Protein AF-A0A7S4DH33-F1 (afdb_monomer_lite)

Structure (mmCIF, N/CA/C/O backbone):
data_AF-A0A7S4DH33-F1
#
_entry.id   AF-A0A7S4DH33-F1
#
loop_
_atom_site.group_PDB
_atom_site.id
_atom_site.type_symbol
_atom_site.label_atom_id
_atom_site.label_alt_id
_atom_site.label_comp_id
_atom_site.label_asym_id
_atom_site.label_entity_id
_atom_site.label_seq_id
_atom_site.pdbx_PDB_ins_code
_atom_site.Cartn_x
_atom_site.Cartn_y
_atom_site.Cartn_z
_atom_site.occupancy
_atom_site.B_iso_or_equiv
_atom_site.auth_seq_id
_atom_site.auth_comp_id
_atom_site.auth_asym_id
_atom_site.auth_atom_id
_atom_site.pdbx_PDB_model_num
ATOM 1 N N . MET A 1 1 ? -13.618 -4.649 -5.218 1.00 57.31 1 MET A N 1
ATOM 2 C CA . MET A 1 1 ? -12.396 -4.194 -5.914 1.00 57.31 1 MET A CA 1
ATOM 3 C C . MET A 1 1 ? -12.827 -3.441 -7.155 1.00 57.31 1 MET A C 1
ATOM 5 O O . MET A 1 1 ? -13.474 -4.034 -8.008 1.00 57.31 1 MET A O 1
ATOM 9 N N . SER A 1 2 ? -12.566 -2.140 -7.218 1.00 77.44 2 SER A N 1
ATOM 10 C CA . SER A 1 2 ? -12.915 -1.330 -8.388 1.00 77.44 2 SER A CA 1
ATOM 11 C C . SER A 1 2 ? -11.951 -1.659 -9.532 1.00 77.44 2 SER A C 1
ATOM 13 O O . SER A 1 2 ? -10.738 -1.687 -9.323 1.00 77.44 2 SER A O 1
ATOM 15 N N . SER A 1 3 ? -12.4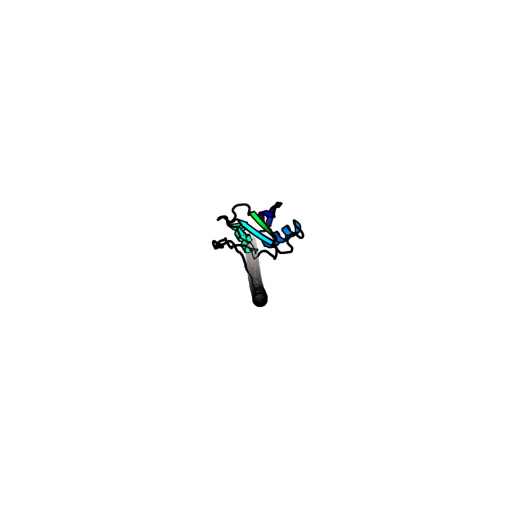78 -1.936 -10.722 1.00 83.56 3 SER A N 1
ATOM 16 C CA . SER A 1 3 ? -11.692 -2.246 -11.922 1.00 83.56 3 SER A CA 1
ATOM 17 C C . SER A 1 3 ? -12.048 -1.290 -13.054 1.00 83.56 3 SER A C 1
ATOM 19 O O . SER A 1 3 ? -13.233 -1.038 -13.275 1.00 83.56 3 SER A O 1
ATOM 21 N N . THR A 1 4 ? -11.049 -0.816 -13.794 1.00 87.56 4 THR A N 1
ATOM 22 C CA . THR A 1 4 ? -11.223 0.081 -14.944 1.00 87.56 4 THR A CA 1
ATOM 23 C C . THR A 1 4 ? -11.177 -0.726 -16.241 1.00 87.56 4 THR A C 1
ATOM 25 O O . THR A 1 4 ? -10.329 -1.605 -16.415 1.00 87.56 4 THR A O 1
ATOM 28 N N . ILE A 1 5 ? -12.106 -0.468 -17.165 1.00 89.50 5 ILE A N 1
ATOM 29 C CA . ILE A 1 5 ? -12.156 -1.167 -18.456 1.00 89.50 5 ILE A CA 1
ATOM 30 C C . ILE A 1 5 ? -11.238 -0.453 -19.445 1.00 89.50 5 ILE A C 1
ATOM 32 O O . ILE A 1 5 ? -11.467 0.704 -19.792 1.00 89.50 5 ILE A O 1
ATOM 36 N N . CYS A 1 6 ? -10.243 -1.175 -19.952 1.00 91.81 6 CYS A N 1
ATOM 37 C CA . CYS A 1 6 ? -9.243 -0.631 -20.866 1.00 91.81 6 CYS A CA 1
ATOM 38 C C . CYS A 1 6 ? -9.347 -1.307 -22.228 1.00 91.81 6 CYS A C 1
ATOM 40 O O . CYS A 1 6 ? -9.642 -2.504 -22.319 1.00 91.81 6 CYS A O 1
ATOM 42 N N . LYS A 1 7 ? -9.103 -0.541 -23.292 1.00 93.94 7 LYS A N 1
ATOM 43 C CA . LYS A 1 7 ? -9.016 -1.051 -24.661 1.00 93.94 7 LYS A CA 1
ATOM 44 C C . LYS A 1 7 ? -7.547 -1.167 -25.042 1.00 93.94 7 LYS A C 1
ATOM 46 O O . LYS A 1 7 ? -6.884 -0.158 -25.242 1.00 93.94 7 LYS A O 1
ATOM 51 N N . ILE A 1 8 ? -7.073 -2.391 -25.177 1.00 94.06 8 ILE A N 1
ATOM 52 C CA . ILE A 1 8 ? -5.724 -2.707 -25.621 1.00 94.06 8 ILE A CA 1
ATOM 53 C C . ILE A 1 8 ? -5.710 -2.866 -27.137 1.00 94.06 8 ILE A C 1
ATOM 55 O O . ILE A 1 8 ? -6.596 -3.509 -27.702 1.00 94.06 8 ILE A O 1
ATOM 59 N N . VAL A 1 9 ? -4.699 -2.289 -27.775 1.00 94.19 9 VAL A N 1
ATOM 60 C CA . VAL A 1 9 ? -4.418 -2.390 -29.204 1.00 94.19 9 VAL A CA 1
ATOM 61 C C . VAL A 1 9 ? -2.983 -2.880 -29.374 1.00 94.19 9 VAL A C 1
ATOM 63 O O . VAL A 1 9 ? -2.049 -2.178 -28.996 1.00 94.19 9 VAL A O 1
ATOM 66 N N . PHE A 1 10 ? -2.809 -4.067 -29.950 1.00 92.31 10 PHE A N 1
ATOM 67 C CA . PHE A 1 10 ? -1.505 -4.638 -30.287 1.00 92.31 10 PHE A CA 1
ATOM 68 C C . PHE A 1 10 ? -1.496 -5.049 -31.763 1.00 92.31 10 PHE A C 1
ATOM 70 O O . PHE A 1 10 ? -2.123 -6.037 -32.150 1.00 92.31 10 PHE A O 1
ATOM 77 N N . GLY A 1 11 ? -0.817 -4.268 -32.608 1.00 87.62 11 GLY A N 1
ATOM 78 C CA . GLY A 1 11 ? -0.851 -4.449 -34.063 1.00 87.62 11 GLY A CA 1
ATOM 79 C C . GLY A 1 11 ? -2.287 -4.409 -34.601 1.00 87.62 11 GLY A C 1
ATOM 80 O O . GLY A 1 11 ? -2.934 -3.364 -34.586 1.00 87.62 11 GLY A O 1
ATOM 81 N N . ASN A 1 12 ? -2.792 -5.564 -35.040 1.00 88.69 12 ASN A N 1
ATOM 82 C CA . ASN A 1 12 ? -4.155 -5.732 -35.554 1.00 88.69 12 ASN A CA 1
ATOM 83 C C . ASN A 1 12 ? -5.133 -6.324 -34.522 1.00 88.69 12 ASN A C 1
ATOM 85 O O . ASN A 1 12 ? -6.324 -6.426 -34.818 1.00 88.69 12 ASN A O 1
ATOM 89 N N . ASP A 1 13 ? -4.659 -6.727 -33.338 1.00 90.25 13 ASP A N 1
ATOM 90 C CA . ASP A 1 13 ? -5.506 -7.274 -32.276 1.00 90.25 13 ASP A CA 1
ATOM 91 C C . ASP A 1 13 ? -5.995 -6.157 -31.345 1.00 90.25 13 ASP A C 1
ATOM 93 O O . ASP A 1 13 ? -5.226 -5.310 -30.884 1.00 90.25 13 ASP A O 1
ATOM 97 N N . ILE A 1 14 ? -7.300 -6.145 -31.076 1.00 93.50 14 ILE A N 1
ATOM 98 C CA . ILE A 1 14 ? -7.964 -5.133 -30.259 1.00 93.50 14 ILE A CA 1
ATOM 99 C C . ILE A 1 14 ? -8.843 -5.832 -29.231 1.00 93.50 14 ILE A C 1
ATOM 101 O O . ILE A 1 14 ? -9.869 -6.422 -29.573 1.00 93.50 14 ILE A O 1
ATOM 105 N N . ARG A 1 15 ? -8.497 -5.693 -27.950 1.00 92.62 15 ARG A N 1
ATOM 106 C CA . ARG A 1 15 ? -9.202 -6.365 -26.853 1.00 92.62 15 ARG A CA 1
ATOM 107 C C . ARG A 1 15 ? -9.611 -5.387 -25.773 1.00 92.62 15 ARG A C 1
ATOM 109 O O . ARG A 1 15 ? -8.925 -4.409 -25.497 1.00 92.62 15 ARG A O 1
ATOM 116 N N . ARG A 1 16 ? -10.758 -5.647 -25.153 1.00 92.38 16 ARG A N 1
ATOM 117 C CA . ARG A 1 16 ? -11.203 -4.925 -23.961 1.00 92.38 16 ARG A CA 1
ATOM 118 C C . ARG A 1 16 ? -11.052 -5.830 -22.759 1.00 92.38 16 ARG A C 1
ATOM 120 O O . ARG A 1 16 ? -11.500 -6.973 -22.804 1.00 92.38 16 ARG A O 1
ATOM 127 N N . MET A 1 17 ? -10.464 -5.315 -21.690 1.00 91.00 17 MET A N 1
ATOM 128 C CA . MET A 1 17 ? -10.328 -6.072 -20.454 1.00 91.00 17 MET A CA 1
ATOM 129 C C . MET A 1 17 ? -10.380 -5.184 -19.219 1.00 91.00 17 MET A C 1
ATOM 131 O O . MET A 1 17 ? -9.915 -4.044 -19.259 1.00 91.00 17 MET A O 1
ATOM 135 N N . PRO A 1 18 ? -10.926 -5.712 -18.112 1.00 90.56 18 PRO A N 1
ATOM 136 C CA . PRO A 1 18 ? -10.879 -5.034 -16.832 1.00 90.56 18 PRO A CA 1
ATOM 137 C C . PRO A 1 18 ? -9.472 -5.151 -16.242 1.00 90.56 18 PRO A C 1
ATOM 139 O O . PRO A 1 18 ? -8.915 -6.255 -16.156 1.00 90.56 18 PRO A O 1
ATOM 142 N N . LEU A 1 19 ? -8.908 -4.023 -15.826 1.00 90.94 19 LEU A N 1
ATOM 143 C CA . LEU A 1 19 ? -7.691 -3.959 -15.025 1.00 90.94 19 LEU A CA 1
ATOM 144 C C . LEU A 1 19 ? -8.050 -3.522 -13.599 1.00 90.94 19 LEU A C 1
ATOM 146 O O . LEU A 1 19 ? -8.892 -2.637 -13.428 1.00 90.94 19 LEU A O 1
ATOM 150 N N . PRO A 1 20 ? -7.480 -4.164 -12.568 1.00 90.31 20 PRO A N 1
ATOM 151 C CA . PRO A 1 20 ? -7.675 -3.724 -11.193 1.00 90.31 20 PRO A CA 1
ATOM 152 C C . PRO A 1 20 ? -7.017 -2.357 -10.981 1.00 90.31 20 PRO A C 1
ATOM 154 O O . PRO A 1 20 ? -5.995 -2.065 -11.596 1.00 90.31 20 PRO A O 1
ATOM 157 N N . LYS A 1 21 ? -7.592 -1.530 -10.098 1.00 85.31 21 LYS A N 1
ATOM 158 C CA . LYS A 1 21 ? -6.956 -0.266 -9.688 1.00 85.31 21 LYS A CA 1
ATOM 159 C C . LYS A 1 21 ? -5.694 -0.477 -8.846 1.00 85.31 21 LYS A C 1
ATOM 161 O O . LYS A 1 21 ? -4.837 0.391 -8.822 1.00 85.31 21 LYS A O 1
ATOM 166 N N . ASP A 1 22 ? -5.574 -1.623 -8.182 1.00 85.94 22 ASP A N 1
ATOM 167 C CA . ASP A 1 22 ? -4.367 -1.995 -7.448 1.00 85.94 22 ASP A CA 1
ATOM 168 C C . ASP A 1 22 ? -3.363 -2.658 -8.407 1.00 85.94 22 ASP A C 1
ATOM 170 O O . ASP A 1 22 ? -3.656 -3.700 -8.999 1.00 85.94 22 ASP A O 1
ATOM 174 N N . LYS A 1 23 ? -2.202 -2.018 -8.595 1.00 88.25 23 LYS A N 1
ATOM 175 C CA . LYS A 1 23 ? -1.095 -2.452 -9.475 1.00 88.25 23 LYS A CA 1
ATOM 176 C C . LYS A 1 23 ? -1.528 -2.790 -10.918 1.00 88.25 23 LYS A C 1
ATOM 178 O O . LYS A 1 23 ? -1.299 -3.909 -11.398 1.00 88.25 23 LYS A O 1
ATOM 183 N N . PRO A 1 24 ? -2.132 -1.834 -11.648 1.00 91.44 24 PRO A N 1
ATOM 184 C CA . PRO A 1 24 ? -2.715 -2.100 -12.961 1.00 91.44 24 PRO A CA 1
ATOM 185 C C . PRO A 1 24 ? -1.693 -2.530 -14.018 1.00 91.44 24 PRO A C 1
ATOM 187 O O . PRO A 1 24 ? -2.022 -3.337 -14.889 1.00 91.44 24 PRO A O 1
ATOM 190 N N . PHE A 1 25 ? -0.460 -2.028 -13.943 1.00 92.19 25 PHE A N 1
ATOM 191 C CA . PHE A 1 25 ? 0.578 -2.289 -14.939 1.00 92.19 25 PHE A CA 1
ATOM 192 C C . PHE A 1 25 ? 1.080 -3.735 -14.851 1.00 92.19 25 PHE A C 1
ATOM 194 O O . PHE A 1 25 ? 1.187 -4.420 -15.864 1.00 92.19 25 PHE A O 1
ATOM 201 N N . ASN A 1 26 ? 1.263 -4.265 -13.639 1.00 90.81 26 ASN A N 1
ATOM 202 C CA . ASN A 1 26 ? 1.670 -5.663 -13.451 1.00 90.81 26 ASN A CA 1
ATOM 203 C C . ASN A 1 26 ? 0.602 -6.635 -13.979 1.00 90.81 26 ASN A C 1
ATOM 205 O O . ASN A 1 26 ? 0.908 -7.609 -14.666 1.00 90.81 26 ASN A O 1
ATOM 209 N N . HIS A 1 27 ? -0.673 -6.346 -13.701 1.00 90.81 27 HIS A N 1
ATOM 210 C CA . HIS A 1 27 ? -1.792 -7.143 -14.207 1.00 90.81 27 HIS A CA 1
ATOM 211 C C . HIS A 1 27 ? -1.949 -7.055 -15.727 1.00 90.81 27 HIS A C 1
ATOM 213 O O . HIS A 1 27 ? -2.355 -8.035 -16.357 1.00 90.81 27 HIS A O 1
ATOM 219 N N . LEU A 1 28 ? -1.643 -5.896 -16.309 1.00 91.62 28 LEU A N 1
ATOM 220 C CA . LEU A 1 28 ? -1.598 -5.697 -17.751 1.00 91.62 28 LEU A CA 1
ATOM 221 C C . LEU A 1 28 ? -0.534 -6.603 -18.384 1.00 91.62 28 LEU A C 1
ATOM 223 O O . LEU A 1 28 ? -0.874 -7.361 -19.288 1.00 91.62 28 LEU A O 1
ATOM 227 N N . LEU A 1 29 ? 0.701 -6.593 -17.872 1.00 90.44 29 LEU A N 1
ATOM 228 C CA . LEU A 1 29 ? 1.798 -7.425 -18.384 1.00 90.44 29 LEU A CA 1
ATOM 229 C C . LEU A 1 29 ? 1.467 -8.921 -18.337 1.00 90.44 29 LEU A C 1
ATOM 231 O O . LEU A 1 29 ? 1.530 -9.589 -19.366 1.00 90.44 29 LEU A O 1
ATOM 235 N N . LEU A 1 30 ? 1.004 -9.422 -17.186 1.00 90.88 30 LEU A N 1
ATOM 236 C CA . LEU A 1 30 ? 0.610 -10.830 -17.025 1.00 90.88 30 LEU A CA 1
ATOM 237 C C . LEU A 1 30 ? -0.456 -11.254 -18.041 1.00 90.88 30 LEU A C 1
ATOM 239 O O . LEU A 1 30 ? -0.422 -12.350 -18.600 1.00 90.88 30 LEU A O 1
ATOM 243 N N . LYS A 1 31 ? -1.434 -10.379 -18.288 1.00 90.38 31 LYS A N 1
ATOM 244 C CA . LYS A 1 31 ? -2.503 -10.657 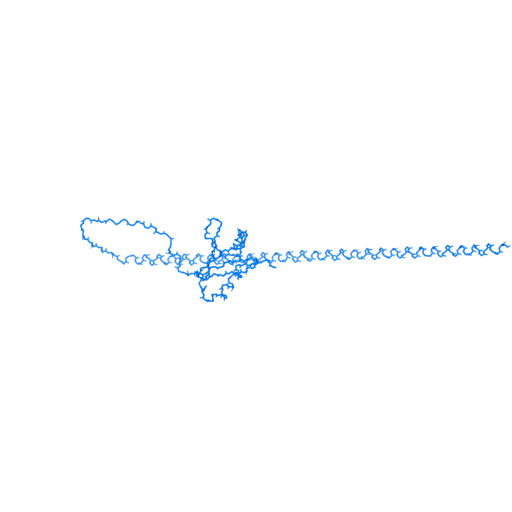-19.245 1.00 90.38 31 LYS A CA 1
ATOM 245 C C . LYS A 1 31 ? -2.021 -10.577 -20.694 1.00 90.38 31 LYS A C 1
ATOM 247 O O . LYS A 1 31 ? -2.521 -11.328 -21.525 1.00 90.38 31 LYS A O 1
ATOM 252 N N . LEU A 1 32 ? -1.082 -9.690 -21.005 1.00 90.31 32 LEU A N 1
ATOM 253 C CA . LEU A 1 32 ? -0.494 -9.590 -22.340 1.00 90.31 32 LEU A CA 1
ATOM 254 C C . LEU A 1 32 ? 0.352 -10.804 -22.680 1.00 90.31 32 LEU A C 1
ATOM 256 O O . LEU A 1 32 ? 0.216 -11.330 -23.779 1.00 90.31 32 LEU A O 1
ATOM 260 N N . GLU A 1 33 ? 1.152 -11.276 -21.731 1.00 88.75 33 GLU A N 1
ATOM 261 C CA . GLU A 1 33 ? 1.939 -12.498 -21.875 1.00 88.75 33 GLU A CA 1
ATOM 262 C C . GLU A 1 33 ? 1.034 -13.721 -22.085 1.00 88.75 33 GLU A C 1
ATOM 264 O O . GLU A 1 33 ? 1.293 -14.548 -22.957 1.00 88.75 33 GLU A O 1
ATOM 269 N N . ALA A 1 34 ? -0.096 -13.788 -21.371 1.00 89.00 34 ALA A N 1
ATOM 270 C CA . ALA A 1 34 ? -1.082 -14.853 -21.547 1.00 89.00 34 ALA A CA 1
ATOM 271 C C . ALA A 1 34 ? -1.789 -14.826 -22.919 1.00 89.00 34 ALA A C 1
ATOM 273 O O . ALA A 1 34 ? -2.145 -15.879 -23.447 1.00 89.00 34 ALA A O 1
ATOM 274 N N . ILE A 1 35 ? -2.032 -13.641 -23.494 1.00 88.69 35 ILE A N 1
ATOM 275 C CA . ILE A 1 35 ? -2.716 -13.492 -24.794 1.00 88.69 35 ILE A CA 1
ATOM 276 C C . ILE A 1 35 ? -1.731 -13.654 -25.962 1.00 88.69 35 ILE A C 1
ATOM 278 O O . ILE A 1 35 ? -2.077 -14.245 -26.987 1.00 88.69 35 ILE A O 1
ATOM 282 N N . HIS A 1 36 ? -0.515 -13.131 -25.816 1.00 86.31 36 HIS A N 1
ATOM 283 C CA . HIS A 1 36 ? 0.521 -13.101 -26.846 1.00 86.31 36 HIS A CA 1
ATOM 284 C C . HIS A 1 36 ? 1.844 -13.683 -26.313 1.00 86.31 36 HIS A C 1
ATOM 286 O O . HIS A 1 36 ? 2.819 -12.945 -26.135 1.00 86.31 36 HIS A O 1
ATOM 292 N N . PRO A 1 37 ? 1.909 -15.007 -26.083 1.00 84.06 37 PRO A N 1
ATOM 293 C CA . PRO A 1 37 ? 3.121 -15.652 -25.589 1.00 84.06 37 PRO A CA 1
ATOM 294 C C . PRO A 1 37 ? 4.268 -15.518 -26.603 1.00 84.06 37 PRO A C 1
ATOM 296 O O . PRO A 1 37 ? 4.070 -15.721 -27.804 1.00 84.06 37 PRO A O 1
ATOM 299 N N . GLY A 1 38 ? 5.465 -15.161 -26.125 1.00 81.06 38 GLY A N 1
ATOM 300 C CA . GLY A 1 38 ? 6.690 -15.055 -26.936 1.00 81.06 38 GLY A CA 1
ATOM 301 C C . GLY A 1 38 ? 6.737 -13.878 -27.921 1.00 81.06 38 GLY A C 1
ATOM 302 O O . GLY A 1 38 ? 7.582 -13.846 -28.811 1.00 81.06 38 GLY A O 1
ATOM 303 N N . LYS A 1 39 ? 5.808 -12.913 -27.832 1.00 83.44 39 LYS A N 1
ATOM 304 C CA . LYS A 1 39 ? 5.813 -11.700 -28.681 1.00 83.44 39 LYS A CA 1
ATOM 305 C C . LYS A 1 39 ? 6.573 -10.523 -28.076 1.00 83.44 39 LYS A C 1
ATOM 307 O O . LYS A 1 39 ? 6.773 -9.526 -28.761 1.00 83.44 39 LYS A O 1
ATOM 312 N N . PHE A 1 40 ? 6.964 -10.635 -26.814 1.00 83.06 40 PHE A N 1
ATOM 313 C CA . PHE A 1 40 ? 7.428 -9.522 -25.995 1.00 83.06 40 PHE A CA 1
ATOM 314 C C . PHE A 1 40 ? 8.771 -9.798 -25.305 1.00 83.06 40 PHE A C 1
ATOM 316 O O . PHE A 1 40 ? 9.108 -9.127 -24.334 1.00 83.06 40 PHE A O 1
ATOM 323 N N . ASP A 1 41 ? 9.555 -10.751 -25.812 1.00 76.81 41 ASP A N 1
ATOM 324 C CA . ASP A 1 41 ? 10.810 -11.197 -25.188 1.00 76.81 41 ASP A CA 1
ATOM 325 C C . ASP A 1 41 ? 11.880 -10.083 -25.107 1.00 76.81 41 ASP A C 1
ATOM 327 O O . ASP A 1 41 ? 12.761 -10.135 -24.254 1.00 76.81 41 ASP A O 1
ATOM 331 N N . GLY A 1 42 ? 11.779 -9.044 -25.949 1.00 74.75 42 GLY A N 1
ATOM 332 C CA . GLY A 1 42 ? 12.626 -7.837 -25.922 1.00 74.75 42 GLY A CA 1
ATOM 333 C C . GLY A 1 42 ? 12.105 -6.692 -25.038 1.00 74.75 42 GLY A C 1
ATOM 334 O O . GLY A 1 42 ? 12.746 -5.648 -24.925 1.00 74.75 42 GLY A O 1
ATOM 335 N N . GLY A 1 43 ? 10.952 -6.879 -24.392 1.00 84.06 43 GLY A N 1
ATOM 336 C CA . GLY A 1 43 ? 10.260 -5.860 -23.607 1.00 84.06 43 GLY A CA 1
ATOM 337 C C . GLY A 1 43 ? 9.008 -5.312 -24.295 1.00 84.06 43 GLY A C 1
ATOM 338 O O . GLY A 1 43 ? 8.747 -5.537 -25.479 1.00 84.06 43 GLY A O 1
ATOM 339 N N . ILE A 1 44 ? 8.202 -4.582 -23.524 1.00 89.62 44 ILE A N 1
ATOM 340 C CA . ILE A 1 44 ? 6.919 -4.022 -23.963 1.00 89.62 44 ILE A CA 1
ATOM 341 C C . ILE A 1 44 ? 6.963 -2.509 -23.804 1.00 89.62 44 ILE A C 1
ATOM 343 O O . ILE A 1 44 ? 7.289 -2.004 -22.734 1.00 89.62 44 ILE A O 1
ATOM 347 N N . ALA A 1 45 ? 6.588 -1.790 -24.856 1.00 91.31 45 ALA A N 1
ATOM 348 C CA . ALA A 1 45 ? 6.296 -0.368 -24.789 1.00 91.31 45 ALA A CA 1
ATOM 349 C C . ALA A 1 45 ? 4.776 -0.178 -24.804 1.00 91.31 45 ALA A C 1
ATOM 351 O O . ALA A 1 45 ? 4.110 -0.486 -25.798 1.00 91.31 45 ALA A O 1
ATOM 352 N N . VAL A 1 46 ? 4.235 0.319 -23.692 1.00 93.62 46 VAL A N 1
ATOM 353 C CA . VAL A 1 46 ? 2.819 0.671 -23.548 1.00 93.62 46 VAL A CA 1
ATOM 354 C C . VAL A 1 46 ? 2.695 2.178 -23.703 1.00 93.62 46 VAL A C 1
ATOM 356 O O . VAL A 1 46 ? 3.382 2.929 -23.022 1.00 93.62 46 VAL A O 1
ATOM 359 N N . ARG A 1 47 ? 1.829 2.628 -24.606 1.00 94.00 47 ARG A N 1
ATOM 360 C CA . ARG A 1 47 ? 1.557 4.043 -24.865 1.00 94.00 47 ARG A CA 1
ATOM 361 C C . ARG A 1 47 ? 0.066 4.324 -24.787 1.00 94.00 47 ARG A C 1
ATOM 363 O O . ARG A 1 47 ? -0.734 3.451 -25.112 1.00 94.00 47 ARG A O 1
ATOM 370 N N . TYR A 1 48 ? -0.328 5.526 -24.405 1.00 94.31 48 TYR A N 1
ATOM 371 C CA . TYR A 1 48 ? -1.712 5.987 -24.511 1.00 94.31 48 TYR A CA 1
ATOM 372 C C . TYR A 1 48 ? -1.755 7.360 -25.164 1.00 94.31 48 TYR A C 1
ATOM 374 O O . TYR A 1 48 ? -0.727 8.011 -25.306 1.00 94.31 48 TYR A O 1
ATOM 382 N N . LYS A 1 49 ? -2.943 7.747 -25.625 1.00 92.62 49 LYS A N 1
ATOM 383 C CA . LYS A 1 49 ? -3.195 9.084 -26.150 1.00 92.62 49 LYS A CA 1
ATOM 384 C C . LYS A 1 49 ? -3.844 9.908 -25.044 1.00 92.62 49 LYS A C 1
ATOM 386 O O . LYS A 1 49 ? -4.891 9.474 -24.554 1.00 92.62 49 LYS A O 1
ATOM 391 N N . ASP A 1 50 ? -3.218 11.006 -24.653 1.00 90.69 50 ASP A N 1
ATOM 392 C CA . ASP A 1 50 ? -3.767 11.940 -23.667 1.00 90.69 50 ASP A CA 1
ATOM 393 C C . ASP A 1 50 ? -4.836 12.867 -24.290 1.00 90.69 50 ASP A C 1
ATOM 395 O O . ASP A 1 50 ? -5.318 12.636 -25.411 1.00 90.69 50 ASP A O 1
ATOM 399 N N . ASP A 1 51 ? -5.269 13.868 -23.527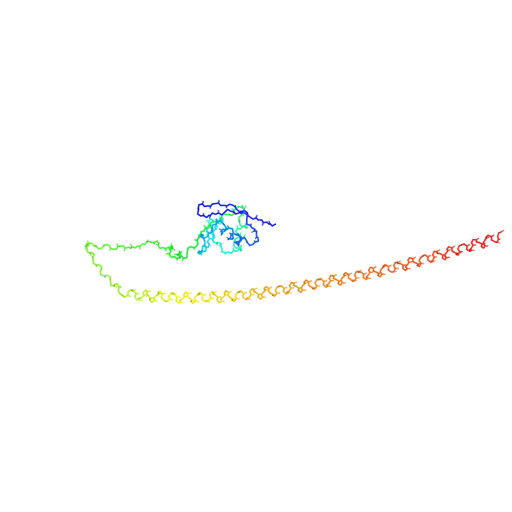 1.00 87.31 51 ASP A N 1
ATOM 400 C CA . ASP A 1 51 ? -6.256 14.874 -23.923 1.00 87.31 51 ASP A CA 1
ATOM 401 C C . ASP A 1 51 ? -5.708 15.900 -24.928 1.00 87.31 51 ASP A C 1
ATOM 403 O O . ASP A 1 51 ? -6.469 16.398 -25.763 1.00 87.31 51 ASP A O 1
ATOM 407 N N . GLU A 1 52 ? -4.396 16.141 -24.925 1.00 88.44 52 GLU A N 1
ATOM 408 C CA . GLU A 1 52 ? -3.696 16.971 -25.917 1.00 88.44 52 GLU A CA 1
ATOM 409 C C . GLU A 1 52 ? -3.470 16.222 -27.244 1.00 88.44 52 GLU A C 1
ATOM 411 O O . GLU A 1 52 ? -3.334 16.812 -28.320 1.00 88.44 52 GLU A O 1
ATOM 416 N N . GLY A 1 53 ? -3.560 14.896 -27.194 1.00 85.19 53 GLY A N 1
ATOM 417 C CA . GLY A 1 53 ? -3.454 14.000 -28.325 1.00 85.19 53 GLY A CA 1
ATOM 418 C C . GLY A 1 53 ? -2.055 13.435 -28.556 1.00 85.19 53 GLY A C 1
ATOM 419 O O . GLY A 1 53 ? -1.831 12.824 -29.612 1.00 85.19 53 GLY A O 1
ATOM 420 N N . ASP A 1 54 ? -1.170 13.576 -27.580 1.00 91.19 54 ASP A N 1
ATOM 421 C CA . ASP A 1 54 ? 0.192 13.079 -27.603 1.00 91.19 54 ASP A CA 1
ATOM 422 C C . ASP A 1 54 ? 0.269 11.626 -27.129 1.00 91.19 54 ASP A C 1
ATOM 424 O O . ASP A 1 54 ? -0.560 11.119 -26.370 1.00 91.19 54 ASP A O 1
ATOM 428 N N . LEU A 1 55 ? 1.257 10.901 -27.664 1.00 90.62 55 LEU A N 1
ATOM 429 C CA . LEU A 1 55 ? 1.497 9.502 -27.316 1.00 90.62 55 LEU A CA 1
ATOM 430 C C . LEU A 1 55 ? 2.437 9.414 -26.115 1.00 90.62 55 LEU A C 1
ATOM 432 O O . LEU A 1 55 ? 3.657 9.347 -26.273 1.00 90.62 55 LEU A O 1
ATOM 436 N N . VAL A 1 56 ? 1.854 9.342 -24.925 1.00 92.75 56 VAL A N 1
ATOM 437 C CA . VAL A 1 56 ? 2.588 9.208 -23.665 1.00 92.75 56 VAL A CA 1
ATOM 438 C C . VAL A 1 56 ? 2.950 7.745 -23.424 1.00 92.75 56 VAL A C 1
ATOM 440 O O . VAL A 1 56 ? 2.111 6.852 -23.563 1.00 92.75 56 VAL A O 1
ATOM 443 N N . THR A 1 57 ? 4.212 7.484 -23.072 1.00 93.94 57 THR A N 1
ATOM 444 C CA . THR A 1 57 ? 4.701 6.136 -22.742 1.00 93.94 57 THR A CA 1
ATOM 445 C C . THR A 1 57 ? 4.539 5.865 -21.255 1.00 93.94 57 THR A C 1
ATOM 447 O O . THR A 1 57 ? 4.908 6.689 -20.431 1.00 93.94 57 THR A O 1
ATOM 450 N N . VAL A 1 58 ? 4.011 4.689 -20.929 1.00 93.81 58 VAL A N 1
ATOM 451 C CA . VAL A 1 58 ? 3.783 4.224 -19.563 1.00 93.81 58 VAL A CA 1
ATOM 452 C C . VAL A 1 58 ? 4.797 3.142 -19.242 1.00 93.81 58 VAL A C 1
ATOM 454 O O . VAL A 1 58 ? 4.886 2.124 -19.934 1.00 93.81 58 VAL A O 1
ATOM 457 N N . THR A 1 59 ? 5.535 3.360 -18.166 1.00 92.38 59 THR A N 1
ATOM 458 C CA . THR A 1 59 ? 6.588 2.478 -17.659 1.00 92.38 59 THR A CA 1
ATOM 459 C C . THR A 1 59 ? 6.295 1.967 -16.252 1.00 92.38 59 THR A C 1
ATOM 461 O O . THR A 1 59 ? 6.844 0.942 -15.846 1.00 92.38 59 THR A O 1
ATOM 464 N N . SER A 1 60 ? 5.411 2.642 -15.510 1.00 91.69 60 SER A N 1
ATOM 465 C CA . SER A 1 60 ? 5.136 2.340 -14.106 1.00 91.69 60 SER A CA 1
ATOM 466 C C . SER A 1 60 ? 3.643 2.193 -13.783 1.00 91.69 60 SER A C 1
ATOM 468 O O . SER A 1 60 ? 2.752 2.604 -14.528 1.00 91.69 60 SER A O 1
ATOM 470 N N . ASN A 1 61 ? 3.356 1.595 -12.620 1.00 91.75 61 ASN A N 1
ATOM 471 C CA . ASN A 1 61 ? 1.989 1.488 -12.104 1.00 91.75 61 ASN A CA 1
ATOM 472 C C . ASN A 1 61 ? 1.376 2.866 -11.803 1.00 91.75 61 ASN A C 1
ATOM 474 O O . ASN A 1 61 ? 0.173 3.021 -11.982 1.00 91.75 61 ASN A O 1
ATOM 478 N N . LEU A 1 62 ? 2.184 3.835 -11.359 1.00 90.06 62 LEU A N 1
ATOM 479 C CA . LEU A 1 62 ? 1.727 5.178 -10.997 1.00 90.06 62 LEU A CA 1
ATOM 480 C C . LEU A 1 62 ? 1.216 5.939 -12.227 1.00 90.06 62 LEU A C 1
ATOM 482 O O . LEU A 1 62 ? 0.079 6.395 -12.227 1.00 90.06 62 LEU A O 1
ATOM 486 N N . GLU A 1 63 ? 2.007 5.954 -13.302 1.00 91.19 63 GLU A N 1
ATOM 487 C CA . GLU A 1 63 ? 1.647 6.593 -14.576 1.00 91.19 63 GLU A CA 1
ATOM 488 C C . GLU A 1 63 ? 0.364 6.000 -15.174 1.00 91.19 63 GLU A C 1
ATOM 490 O O . GLU A 1 63 ? -0.485 6.719 -15.695 1.00 91.19 63 GLU A O 1
ATOM 495 N N . LEU A 1 64 ? 0.186 4.674 -15.082 1.00 91.56 64 LEU A N 1
ATOM 496 C CA . LEU A 1 64 ? -1.026 4.032 -15.592 1.00 91.56 64 LEU A CA 1
ATOM 497 C C . LEU A 1 64 ? -2.265 4.361 -14.746 1.00 91.56 64 LEU A C 1
ATOM 499 O O . LEU A 1 64 ? -3.368 4.428 -15.284 1.00 91.56 64 LEU A O 1
ATOM 503 N N . MET A 1 65 ? -2.100 4.533 -13.430 1.00 90.81 65 MET A N 1
ATOM 504 C CA . MET A 1 65 ? -3.190 4.960 -12.549 1.00 90.81 65 MET A CA 1
ATOM 505 C C . MET A 1 65 ? -3.603 6.399 -12.846 1.00 90.81 65 MET A C 1
ATOM 507 O O . MET A 1 65 ? -4.792 6.650 -13.013 1.00 90.81 65 MET A O 1
ATOM 511 N N . GLU A 1 66 ? -2.638 7.304 -12.988 1.00 89.56 66 GLU A N 1
ATOM 512 C CA . GLU A 1 66 ? -2.887 8.697 -13.363 1.00 89.56 66 GLU A CA 1
ATOM 513 C C . GLU A 1 66 ? -3.608 8.786 -14.717 1.00 89.56 66 GLU A C 1
ATOM 515 O O . GLU A 1 66 ? -4.642 9.442 -14.835 1.00 89.56 66 GLU A O 1
ATOM 520 N N . ALA A 1 67 ? -3.179 7.993 -15.706 1.00 91.19 67 ALA A N 1
ATOM 521 C CA . ALA A 1 67 ? -3.863 7.898 -16.995 1.00 91.19 67 ALA A CA 1
ATOM 522 C C . ALA A 1 67 ? -5.322 7.397 -16.877 1.00 91.19 67 ALA A C 1
ATOM 524 O O . ALA A 1 67 ? -6.181 7.762 -17.686 1.00 91.19 67 ALA A O 1
ATOM 525 N N . PHE A 1 68 ? -5.646 6.561 -15.882 1.00 90.31 68 PHE A N 1
ATOM 526 C CA . PHE A 1 68 ? -7.036 6.171 -15.606 1.00 90.31 68 PHE A CA 1
ATOM 527 C C . PHE A 1 68 ? -7.854 7.263 -14.938 1.00 90.31 68 PHE A C 1
ATOM 529 O O . PHE A 1 68 ? -9.065 7.291 -15.135 1.00 90.31 68 PHE A O 1
ATOM 536 N N . GLU A 1 69 ? -7.229 8.122 -14.142 1.00 88.31 69 GLU A N 1
ATOM 537 C CA . GLU A 1 69 ? -7.909 9.249 -13.503 1.00 88.31 69 GLU A CA 1
ATOM 538 C C . GLU A 1 69 ? -8.173 10.379 -14.497 1.00 88.31 69 GLU A C 1
ATOM 540 O O . GLU A 1 69 ? -9.235 10.992 -14.447 1.00 88.31 69 GLU A O 1
ATOM 545 N N . MET A 1 70 ? -7.260 10.587 -15.448 1.00 84.31 70 MET A N 1
ATOM 546 C CA . MET A 1 70 ? -7.420 11.559 -16.533 1.00 84.31 70 MET A CA 1
ATOM 547 C C . MET A 1 70 ? -8.415 11.109 -17.611 1.00 84.31 70 MET A C 1
ATOM 549 O O . MET A 1 70 ? -8.935 11.932 -18.359 1.00 84.31 70 MET A O 1
ATOM 553 N N . SER A 1 71 ? -8.686 9.805 -17.737 1.00 80.69 71 SER A N 1
ATOM 554 C CA . SER A 1 71 ? -9.587 9.299 -18.775 1.00 80.69 71 SER A CA 1
ATOM 555 C C . SER A 1 71 ? -11.029 9.161 -18.281 1.00 80.69 71 SER A C 1
ATOM 557 O O . SER A 1 71 ? -11.373 8.251 -17.535 1.00 80.69 71 SER A O 1
ATOM 559 N N . ASP A 1 72 ? -11.925 9.995 -18.816 1.00 71.31 72 ASP A N 1
ATOM 560 C CA . ASP A 1 72 ? -13.359 10.022 -18.462 1.00 71.31 72 ASP A CA 1
ATOM 561 C C . ASP A 1 72 ? -14.144 8.736 -18.797 1.00 71.31 72 ASP A C 1
ATOM 563 O O . ASP A 1 72 ? -15.317 8.590 -18.447 1.00 71.31 72 ASP A O 1
ATOM 567 N N . SER A 1 73 ? -13.551 7.799 -19.547 1.00 77.94 73 SER A N 1
ATOM 568 C CA . SER A 1 73 ? -14.265 6.617 -20.043 1.00 77.94 73 SER A CA 1
ATOM 569 C C . SER A 1 73 ? -13.394 5.362 -20.133 1.00 77.94 73 SER A C 1
ATOM 571 O O . SER A 1 73 ? -13.190 4.660 -19.148 1.00 77.94 73 SER A O 1
ATOM 573 N N . THR A 1 74 ? -12.926 5.018 -21.333 1.00 85.06 74 THR A N 1
ATOM 574 C CA . THR A 1 74 ? -12.107 3.829 -21.583 1.00 85.06 74 THR A CA 1
ATOM 575 C C . THR A 1 74 ? -10.758 4.245 -22.134 1.00 85.06 74 THR A C 1
ATOM 577 O O . THR A 1 74 ? -10.680 4.684 -23.288 1.00 85.06 74 THR A O 1
ATOM 580 N N . LEU A 1 75 ? -9.703 4.045 -21.346 1.00 90.56 75 LEU A N 1
ATOM 581 C CA . LEU A 1 75 ? -8.337 4.305 -21.782 1.00 90.56 75 LEU A CA 1
ATOM 582 C C . LEU A 1 75 ? -7.968 3.378 -22.949 1.00 90.56 75 LEU A C 1
ATOM 584 O O . LEU A 1 75 ? -8.211 2.163 -22.907 1.00 90.56 75 LEU A O 1
ATOM 588 N N . ARG A 1 76 ? -7.403 3.958 -24.013 1.00 92.69 76 ARG A N 1
ATOM 589 C CA . ARG A 1 76 ? -6.876 3.215 -25.162 1.00 92.69 76 ARG A CA 1
ATOM 590 C C . ARG A 1 76 ? -5.369 3.066 -25.012 1.00 92.69 76 ARG A C 1
ATOM 592 O O . ARG A 1 76 ? -4.645 4.045 -25.134 1.00 92.69 76 ARG A O 1
ATOM 599 N N . LEU A 1 77 ? -4.930 1.834 -24.793 1.00 94.19 77 LEU A N 1
ATOM 600 C CA . LEU A 1 77 ? -3.526 1.472 -24.665 1.00 94.19 77 LEU A CA 1
ATOM 601 C C . LEU A 1 77 ? -3.027 0.895 -25.989 1.00 94.19 77 LEU A C 1
ATOM 603 O O . LEU A 1 77 ? -3.565 -0.099 -26.478 1.00 94.19 77 LEU A O 1
ATOM 607 N N . LEU A 1 78 ? -2.010 1.523 -26.562 1.00 93.44 78 LEU A N 1
ATOM 608 C CA . LEU A 1 78 ? -1.258 1.053 -27.713 1.00 93.44 78 LEU A CA 1
ATOM 609 C C . LEU A 1 78 ? -0.037 0.292 -27.214 1.00 93.44 78 LEU A C 1
ATOM 611 O O . LEU A 1 78 ? 0.754 0.810 -26.432 1.00 93.44 78 LEU A O 1
ATOM 615 N N . ILE A 1 79 ? 0.121 -0.932 -27.689 1.00 93.56 79 ILE A N 1
ATOM 616 C CA . ILE A 1 79 ? 1.193 -1.819 -27.267 1.00 93.56 79 ILE A CA 1
ATOM 617 C C . ILE A 1 79 ? 2.077 -2.116 -28.464 1.00 93.56 79 ILE A C 1
ATOM 619 O O . ILE A 1 79 ? 1.596 -2.466 -29.542 1.00 93.56 79 ILE A O 1
ATOM 623 N N . SER A 1 80 ? 3.379 -1.982 -28.253 1.00 91.00 80 SER A N 1
ATOM 624 C CA . SER A 1 80 ? 4.418 -2.340 -29.212 1.00 91.00 80 SER A CA 1
ATOM 625 C C . SER A 1 80 ? 5.478 -3.186 -28.516 1.00 91.00 80 SER A C 1
ATOM 627 O O . SER A 1 80 ? 5.803 -2.935 -27.355 1.00 91.00 80 SER A O 1
ATOM 629 N N . ALA A 1 81 ? 6.004 -4.191 -29.215 1.00 88.25 81 ALA A N 1
ATOM 630 C CA . ALA A 1 81 ? 7.201 -4.885 -28.759 1.00 88.25 81 ALA A CA 1
ATOM 631 C C . ALA A 1 81 ? 8.374 -3.898 -28.808 1.00 88.25 81 ALA A C 1
ATOM 633 O O . ALA A 1 81 ? 8.496 -3.130 -29.764 1.00 88.25 81 ALA A O 1
ATOM 634 N N . LYS A 1 82 ? 9.180 -3.863 -27.747 1.00 81.12 82 LYS A N 1
ATOM 635 C CA . LYS A 1 82 ? 10.409 -3.079 -27.711 1.00 81.12 82 LYS A CA 1
ATOM 636 C C . LYS A 1 82 ? 11.488 -3.935 -28.364 1.00 81.12 82 LYS A C 1
ATOM 638 O O . LYS A 1 82 ? 12.034 -4.832 -27.732 1.00 81.12 82 LYS A O 1
ATOM 643 N N . ASP A 1 83 ? 11.745 -3.716 -29.646 1.00 65.19 83 ASP A N 1
ATOM 644 C CA . ASP A 1 83 ? 12.913 -4.313 -30.281 1.00 65.19 83 ASP A CA 1
ATOM 645 C C . ASP A 1 83 ? 14.157 -3.577 -29.767 1.00 65.19 83 ASP A C 1
ATOM 647 O O . ASP A 1 83 ? 14.225 -2.350 -29.790 1.00 65.19 83 ASP A O 1
ATOM 651 N N . ILE A 1 84 ? 15.154 -4.331 -29.300 1.00 55.06 84 ILE A N 1
ATOM 652 C CA . ILE A 1 84 ? 16.435 -3.837 -28.751 1.00 55.06 84 ILE A CA 1
ATOM 653 C C . ILE A 1 84 ? 17.280 -3.077 -29.813 1.00 55.06 84 ILE A C 1
ATOM 655 O O . ILE A 1 84 ? 18.398 -2.654 -29.550 1.00 55.06 84 ILE A O 1
ATOM 659 N N . SER A 1 85 ? 16.758 -2.862 -31.023 1.00 50.84 85 SER A N 1
ATOM 660 C CA . SER A 1 85 ? 17.483 -2.309 -32.171 1.00 50.84 85 SER A CA 1
ATOM 661 C C . SER A 1 85 ? 17.076 -0.896 -32.618 1.00 50.84 85 SER A C 1
ATOM 663 O O . SER A 1 85 ? 17.650 -0.416 -33.592 1.00 50.84 85 SER A O 1
ATOM 665 N N . ASP A 1 86 ? 16.119 -0.219 -31.972 1.00 45.41 86 ASP A N 1
ATOM 666 C CA . ASP A 1 86 ? 15.478 0.989 -32.539 1.00 45.41 86 ASP A CA 1
ATOM 667 C C . ASP A 1 86 ? 15.741 2.301 -31.765 1.00 45.41 86 ASP A C 1
ATOM 669 O O . ASP A 1 86 ? 14.833 3.084 -31.521 1.00 45.41 86 ASP A O 1
ATOM 673 N N . ASP A 1 87 ? 16.998 2.572 -31.396 1.00 47.78 87 ASP A N 1
ATOM 674 C CA . ASP A 1 87 ? 17.419 3.885 -30.853 1.00 47.78 87 ASP A CA 1
ATOM 675 C C . ASP A 1 87 ? 18.238 4.732 -31.856 1.00 47.78 87 ASP A C 1
ATOM 677 O O . ASP A 1 87 ? 18.827 5.752 -31.509 1.00 47.78 87 ASP A O 1
ATOM 681 N N . THR A 1 88 ? 18.277 4.363 -33.145 1.00 48.03 88 THR A N 1
ATOM 682 C CA . THR A 1 88 ? 19.040 5.117 -34.169 1.00 48.03 88 THR A CA 1
ATOM 683 C C . THR A 1 88 ? 18.275 5.424 -35.456 1.00 48.03 88 THR A C 1
ATOM 685 O O . THR A 1 88 ? 18.848 5.348 -36.546 1.00 48.03 88 THR A O 1
ATOM 688 N N . LYS A 1 89 ? 17.000 5.848 -35.392 1.00 54.09 89 LYS A N 1
ATOM 689 C CA . LYS A 1 89 ? 16.401 6.507 -36.574 1.00 54.09 89 LYS A CA 1
ATOM 690 C C . LYS A 1 89 ? 15.193 7.431 -36.357 1.00 54.09 89 LYS A C 1
ATOM 692 O O . LYS A 1 89 ? 14.121 7.200 -36.897 1.00 54.09 89 LYS A O 1
ATOM 697 N N . SER A 1 90 ? 15.416 8.588 -35.740 1.00 44.56 90 SER A N 1
ATOM 698 C CA . SER A 1 90 ? 14.677 9.834 -36.037 1.00 44.56 90 SER A CA 1
ATOM 699 C C . SER A 1 90 ? 15.429 10.976 -35.350 1.00 44.56 90 SER A C 1
ATOM 701 O O . SER A 1 90 ? 15.521 10.970 -34.135 1.00 44.56 90 SER A O 1
ATOM 703 N N . THR A 1 91 ? 16.088 11.933 -35.998 1.00 43.19 91 THR A N 1
ATOM 704 C CA . THR A 1 91 ? 15.625 12.819 -37.069 1.00 43.19 91 THR A CA 1
ATOM 705 C C . THR A 1 91 ? 16.839 13.448 -37.771 1.00 43.19 91 TH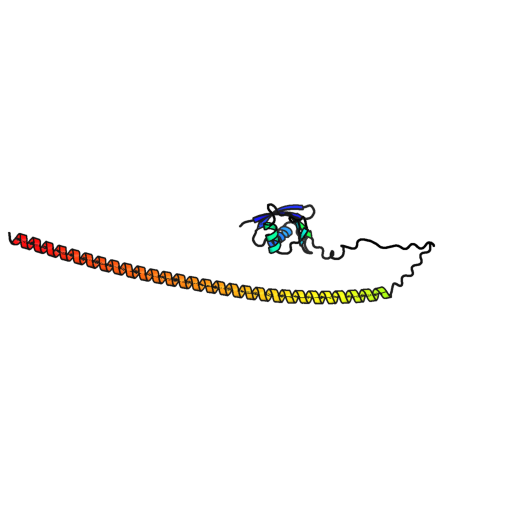R A C 1
ATOM 707 O O . THR A 1 91 ? 17.584 14.205 -37.152 1.00 43.19 91 THR A O 1
ATOM 710 N N . ALA A 1 92 ? 17.030 13.197 -39.065 1.00 40.34 92 ALA A N 1
ATOM 711 C CA . ALA A 1 92 ? 17.902 14.017 -39.907 1.00 40.34 92 ALA A CA 1
ATOM 712 C C . ALA A 1 92 ? 17.175 14.283 -41.226 1.00 40.34 92 ALA A C 1
ATOM 714 O O . ALA A 1 92 ? 17.292 13.536 -42.195 1.00 40.34 92 ALA A O 1
ATOM 715 N N . SER A 1 93 ? 16.348 15.324 -41.226 1.00 47.72 93 SER A N 1
ATOM 716 C CA . SER A 1 93 ? 15.822 15.931 -42.443 1.00 47.72 93 SER A CA 1
ATOM 717 C C . SER A 1 93 ? 16.964 16.628 -43.187 1.00 47.72 93 SER A C 1
ATOM 719 O O . SER A 1 93 ? 17.380 17.724 -42.830 1.00 47.72 93 SER A O 1
ATOM 721 N N . ASP A 1 94 ? 17.513 15.888 -44.146 1.00 51.75 94 ASP A N 1
ATOM 722 C CA . ASP A 1 94 ? 17.721 16.262 -45.548 1.00 51.75 94 ASP A CA 1
ATOM 723 C C . ASP A 1 94 ? 18.083 17.729 -45.858 1.00 51.75 94 ASP A C 1
ATOM 725 O O . ASP A 1 94 ? 17.215 18.590 -45.996 1.00 51.75 94 ASP A O 1
ATOM 729 N N . SER A 1 95 ? 19.380 17.980 -46.069 1.00 47.88 95 SER A N 1
ATOM 730 C CA . SER A 1 95 ? 19.854 18.979 -47.036 1.00 47.88 95 SER A CA 1
ATOM 731 C C . SER A 1 95 ? 21.335 18.751 -47.374 1.00 47.88 95 SER A C 1
ATOM 733 O O . SER A 1 95 ? 22.217 19.414 -46.825 1.00 47.88 95 SER A O 1
ATOM 735 N N . GLU A 1 96 ? 21.633 17.821 -48.287 1.00 41.22 96 GLU A N 1
ATOM 736 C CA . GLU A 1 96 ? 22.976 17.693 -48.870 1.00 41.22 96 GLU A CA 1
ATOM 737 C C . GLU A 1 96 ? 23.050 18.466 -50.200 1.00 41.22 96 GLU A C 1
ATOM 739 O O . GLU A 1 96 ? 22.445 18.113 -51.213 1.00 41.22 96 GLU A O 1
ATOM 744 N N . PHE A 1 97 ? 23.784 19.580 -50.189 1.00 40.75 97 PHE A N 1
ATOM 745 C CA . PHE A 1 97 ? 24.005 20.438 -51.350 1.00 40.75 97 PHE A CA 1
ATOM 746 C C . PHE A 1 97 ? 25.042 19.798 -52.287 1.00 40.75 97 PHE A C 1
ATOM 748 O O . PHE A 1 97 ? 26.251 19.947 -52.099 1.00 40.75 97 PHE A O 1
ATOM 755 N N . VAL A 1 98 ? 24.586 19.105 -53.333 1.00 45.72 98 VAL A N 1
ATOM 756 C CA . VAL A 1 98 ? 25.467 18.588 -54.391 1.00 45.72 98 VAL A CA 1
ATOM 757 C C . VAL A 1 98 ? 25.917 19.743 -55.294 1.00 45.72 98 VAL A C 1
ATOM 759 O O . VAL A 1 98 ? 25.192 20.184 -56.186 1.00 45.72 98 VAL A O 1
ATOM 762 N N . LYS A 1 99 ? 27.151 20.228 -55.101 1.00 48.47 99 LYS A N 1
ATOM 763 C CA . LYS A 1 99 ? 27.836 21.088 -56.083 1.00 48.47 99 LYS A CA 1
ATOM 764 C C . LYS A 1 99 ? 28.224 20.259 -57.309 1.00 48.47 99 LYS A C 1
ATOM 766 O O . LYS A 1 99 ? 29.221 19.541 -57.299 1.00 48.47 99 LYS A O 1
ATOM 771 N N . VAL A 1 100 ? 27.453 20.389 -58.386 1.00 44.31 100 VAL A N 1
ATOM 772 C CA . VAL A 1 100 ? 27.814 19.873 -59.713 1.00 44.31 100 VAL A CA 1
ATOM 773 C C . VAL A 1 100 ? 28.741 20.886 -60.389 1.00 44.31 100 VAL A C 1
ATOM 775 O O . VAL A 1 100 ? 28.322 21.995 -60.714 1.00 44.31 100 VAL A O 1
ATOM 778 N N . SER A 1 101 ? 30.011 20.524 -60.584 1.00 55.56 101 SER A N 1
ATOM 779 C CA . SER A 1 101 ? 30.913 21.277 -61.468 1.00 55.56 101 SER A CA 1
ATOM 780 C C . SER A 1 101 ? 30.603 20.968 -62.934 1.00 55.56 101 SER A C 1
ATOM 782 O O . SER A 1 101 ? 30.169 19.869 -63.275 1.00 55.56 101 SER A O 1
ATOM 784 N N . LYS A 1 102 ? 30.827 21.964 -63.793 1.00 52.84 102 LYS A N 1
ATOM 785 C CA . LYS A 1 102 ? 30.353 22.055 -65.183 1.00 52.84 102 LYS A CA 1
ATOM 786 C C . LYS A 1 102 ? 31.032 21.095 -66.177 1.00 52.84 102 LYS A C 1
ATOM 788 O O . LYS A 1 102 ? 30.592 21.018 -67.316 1.00 52.84 102 LYS A O 1
ATOM 793 N N . ASP A 1 103 ? 32.022 20.312 -65.750 1.00 58.66 103 ASP A N 1
ATOM 794 C CA . ASP A 1 103 ? 32.886 19.528 -66.642 1.00 58.66 103 ASP A CA 1
ATOM 795 C C . ASP A 1 103 ? 32.964 18.042 -66.258 1.00 58.66 103 ASP A C 1
ATOM 797 O O . ASP A 1 103 ? 34.042 17.513 -66.024 1.00 58.66 103 ASP A O 1
ATOM 801 N N . GLY A 1 104 ? 31.813 17.366 -66.168 1.00 55.12 104 GLY A N 1
ATOM 802 C CA . GLY A 1 104 ? 31.604 15.961 -66.577 1.00 55.12 104 GLY A CA 1
ATOM 803 C C . GLY A 1 104 ? 32.562 14.822 -66.163 1.00 55.12 104 GLY A C 1
ATOM 804 O O . GLY A 1 104 ? 32.367 13.711 -66.649 1.00 55.12 104 GLY A O 1
ATOM 805 N N . GLN A 1 105 ? 33.556 15.011 -65.295 1.00 45.12 105 GLN A N 1
ATOM 806 C CA . GLN A 1 105 ? 34.500 13.969 -64.882 1.00 45.12 105 GLN A CA 1
ATOM 807 C C . GLN A 1 105 ? 34.496 13.799 -63.363 1.00 45.12 105 GLN A C 1
ATOM 809 O O . GLN A 1 105 ? 34.929 14.656 -62.598 1.00 45.12 105 GLN A O 1
ATOM 814 N N . ARG A 1 106 ? 33.986 12.642 -62.927 1.00 44.03 106 ARG A N 1
ATOM 815 C CA . ARG A 1 106 ? 34.061 12.157 -61.548 1.00 44.03 106 ARG A CA 1
ATOM 816 C C . ARG A 1 106 ? 35.313 11.299 -61.391 1.00 44.03 106 ARG A C 1
ATOM 818 O O . ARG A 1 106 ? 35.341 10.173 -61.876 1.00 44.03 106 ARG A O 1
ATOM 825 N N . THR A 1 107 ? 36.297 11.778 -60.642 1.00 48.69 107 THR A N 1
ATOM 826 C CA . THR A 1 107 ? 37.326 10.923 -60.035 1.00 48.69 107 THR A CA 1
ATOM 827 C C . THR A 1 107 ? 37.358 11.205 -58.539 1.00 48.69 107 THR A C 1
ATOM 829 O O . THR A 1 107 ? 37.957 12.182 -58.102 1.00 48.69 107 THR A O 1
ATOM 832 N N . ALA A 1 108 ? 36.677 10.368 -57.754 1.00 48.75 108 ALA A N 1
ATOM 833 C CA . ALA A 1 108 ? 36.788 10.363 -56.301 1.00 48.75 108 ALA A CA 1
ATOM 834 C C . ALA A 1 108 ? 37.721 9.217 -55.887 1.00 48.75 108 ALA A C 1
ATOM 836 O O . ALA A 1 108 ? 37.314 8.058 -55.825 1.00 48.75 108 ALA A O 1
ATOM 837 N N . THR A 1 109 ? 38.985 9.535 -55.623 1.00 46.75 109 THR A N 1
ATOM 838 C CA . THR A 1 109 ? 39.862 8.689 -54.809 1.00 46.75 109 THR A CA 1
ATOM 839 C C . THR A 1 109 ? 39.532 8.965 -53.345 1.00 46.75 109 THR A C 1
ATOM 841 O O . THR A 1 109 ? 39.907 10.010 -52.822 1.00 46.75 109 THR A O 1
ATOM 844 N N . VAL A 1 110 ? 38.792 8.060 -52.697 1.00 50.19 110 VAL A N 1
ATOM 845 C CA . VAL A 1 110 ? 38.518 8.120 -51.251 1.00 50.19 110 VAL A CA 1
ATOM 846 C C . VAL A 1 110 ? 39.504 7.194 -50.538 1.00 50.19 110 VAL A C 1
ATOM 848 O O . VAL A 1 110 ? 39.456 5.972 -50.702 1.00 50.19 110 VAL A O 1
ATOM 851 N N . SER A 1 111 ? 40.424 7.793 -49.786 1.00 49.03 111 SER A N 1
ATOM 852 C CA . SER A 1 111 ? 41.474 7.149 -48.992 1.00 49.03 111 SER A CA 1
ATOM 853 C C . SER A 1 111 ? 40.883 6.421 -47.775 1.00 49.03 111 SER A C 1
ATOM 855 O O . SER A 1 111 ? 40.853 6.943 -46.674 1.00 49.03 111 SER A O 1
ATOM 857 N N . LYS A 1 112 ? 40.401 5.192 -47.978 1.00 56.50 112 LYS A N 1
ATOM 858 C CA . LYS A 1 112 ? 39.616 4.378 -47.022 1.00 56.50 112 LYS A CA 1
ATOM 859 C C . LYS A 1 112 ? 40.342 3.802 -45.787 1.00 56.50 112 LYS A C 1
ATOM 861 O O . LYS A 1 112 ? 39.766 2.934 -45.136 1.00 56.50 112 LYS A O 1
ATOM 866 N N . LYS A 1 113 ? 41.591 4.167 -45.479 1.00 51.69 113 LYS A N 1
ATOM 867 C CA . LYS A 1 113 ? 42.371 3.443 -44.447 1.00 51.69 113 LYS A CA 1
ATOM 868 C C . LYS A 1 113 ? 42.468 4.153 -43.093 1.00 51.69 113 LYS A C 1
ATOM 870 O O . LYS A 1 113 ? 42.405 3.464 -42.084 1.00 51.69 113 LYS A O 1
ATOM 875 N N . ASP A 1 114 ? 42.511 5.483 -43.069 1.00 53.12 114 ASP A N 1
ATOM 876 C CA . ASP A 1 114 ? 42.633 6.255 -41.819 1.00 53.12 114 ASP A CA 1
ATOM 877 C C . ASP A 1 114 ? 41.286 6.435 -41.080 1.00 53.12 114 ASP A C 1
ATOM 879 O O . ASP A 1 114 ? 41.241 6.585 -39.857 1.00 53.12 114 ASP A O 1
ATOM 883 N N . ASP A 1 115 ? 40.159 6.326 -41.794 1.00 58.91 115 ASP A N 1
ATOM 884 C CA . ASP A 1 115 ? 38.821 6.445 -41.196 1.00 58.91 115 ASP A CA 1
ATOM 885 C C . ASP A 1 115 ? 38.438 5.224 -40.336 1.00 58.91 115 ASP A C 1
ATOM 887 O O . ASP A 1 115 ? 37.703 5.352 -39.359 1.00 58.91 115 ASP A O 1
ATOM 891 N N . ILE A 1 116 ? 38.948 4.028 -40.656 1.00 57.53 116 ILE A N 1
ATOM 892 C CA . ILE A 1 116 ? 38.539 2.782 -39.982 1.00 57.53 116 ILE A CA 1
ATOM 893 C C . ILE A 1 116 ? 39.118 2.691 -38.565 1.00 57.53 116 ILE A C 1
ATOM 895 O O . ILE A 1 116 ? 38.393 2.333 -37.637 1.00 57.53 116 ILE A O 1
ATOM 899 N N . GLU A 1 117 ? 40.394 3.038 -38.369 1.00 64.62 117 GLU A N 1
ATOM 900 C CA . GLU A 1 117 ? 41.008 3.037 -37.030 1.00 64.62 117 GLU A CA 1
ATOM 901 C C . GLU A 1 117 ? 40.385 4.098 -36.117 1.00 64.62 117 GLU A C 1
ATOM 903 O O . GLU A 1 117 ? 40.174 3.848 -34.929 1.00 64.62 117 GLU A O 1
ATOM 908 N N . THR A 1 118 ? 40.009 5.248 -36.680 1.00 63.06 118 THR A N 1
ATOM 909 C CA . THR A 1 118 ? 39.376 6.335 -35.923 1.00 63.06 118 THR A CA 1
ATOM 910 C C . THR A 1 118 ? 37.958 5.959 -35.477 1.00 63.06 118 THR A C 1
ATOM 912 O O . THR A 1 118 ? 37.587 6.202 -34.328 1.00 63.06 118 THR A O 1
ATOM 915 N N . LEU A 1 119 ? 37.187 5.284 -36.336 1.00 61.75 119 LEU A N 1
ATOM 916 C CA . LEU A 1 119 ? 35.855 4.770 -35.995 1.00 61.75 119 LEU A CA 1
ATOM 917 C C . LEU A 1 119 ? 35.910 3.638 -34.954 1.00 61.75 119 LEU A C 1
ATOM 919 O O . LEU A 1 119 ? 35.072 3.591 -34.055 1.00 61.75 119 LEU A O 1
ATOM 923 N N . LEU A 1 120 ? 36.915 2.759 -35.022 1.00 65.25 120 LEU A N 1
ATOM 924 C CA . LEU A 1 120 ? 37.135 1.703 -34.022 1.00 65.25 120 LEU A CA 1
ATOM 925 C C . LEU A 1 120 ? 37.525 2.267 -32.649 1.00 65.25 120 LEU A C 1
ATOM 927 O O . LEU A 1 120 ? 37.047 1.774 -31.626 1.00 65.25 120 LEU A O 1
ATOM 931 N N . ALA A 1 121 ? 38.348 3.318 -32.610 1.00 65.81 121 ALA A N 1
ATOM 932 C CA . ALA A 1 121 ? 38.695 4.003 -31.366 1.00 65.81 121 ALA A CA 1
ATOM 933 C C . ALA A 1 121 ? 37.481 4.714 -30.739 1.00 65.81 121 ALA A C 1
ATOM 935 O O . ALA A 1 121 ? 37.291 4.648 -29.524 1.00 65.81 121 ALA A O 1
ATOM 936 N N . GLN A 1 122 ? 36.627 5.338 -31.557 1.00 65.88 122 GLN A N 1
ATOM 937 C CA . GLN A 1 122 ? 35.387 5.966 -31.090 1.00 65.88 122 GLN A CA 1
ATOM 938 C C . GLN A 1 122 ? 34.358 4.945 -30.588 1.00 65.88 122 GLN A C 1
ATOM 940 O O . GLN A 1 122 ? 33.736 5.182 -29.555 1.00 65.88 122 GLN A O 1
ATOM 945 N N . ALA A 1 123 ? 34.216 3.795 -31.254 1.00 65.69 123 ALA A N 1
ATOM 946 C CA . ALA A 1 123 ? 33.319 2.726 -30.812 1.00 65.69 123 ALA A CA 1
ATOM 947 C C . ALA A 1 123 ? 33.732 2.153 -29.447 1.00 65.69 123 ALA A C 1
ATOM 949 O O . ALA A 1 123 ? 32.889 1.954 -28.577 1.00 65.69 123 ALA A O 1
ATOM 950 N N . LYS A 1 124 ? 35.038 1.962 -29.225 1.00 69.69 124 LYS A N 1
ATOM 951 C CA . LYS A 1 124 ? 35.555 1.446 -27.952 1.00 69.69 124 LYS A CA 1
ATOM 952 C C . LYS A 1 124 ? 35.394 2.449 -26.802 1.00 69.69 124 LYS A C 1
ATOM 954 O O . LYS A 1 124 ? 35.061 2.056 -25.691 1.00 69.69 124 LYS A O 1
ATOM 959 N N . ALA A 1 125 ? 35.574 3.742 -27.078 1.00 66.19 125 ALA A N 1
ATOM 960 C CA . ALA A 1 125 ? 35.327 4.801 -26.099 1.00 66.19 125 ALA A CA 1
ATOM 961 C C . ALA A 1 125 ? 33.832 4.949 -25.753 1.00 66.19 125 ALA A C 1
ATOM 963 O O . ALA A 1 125 ? 33.495 5.251 -24.610 1.00 66.19 125 ALA A O 1
ATOM 964 N N . ALA A 1 126 ? 32.937 4.717 -26.720 1.00 65.12 126 ALA A N 1
ATOM 965 C CA . ALA A 1 126 ? 31.494 4.718 -26.489 1.00 65.12 126 ALA A CA 1
ATOM 966 C C . ALA A 1 126 ? 31.047 3.521 -25.630 1.00 65.12 126 ALA A C 1
ATOM 968 O O . ALA A 1 126 ? 30.303 3.718 -24.675 1.00 65.12 126 ALA A O 1
ATOM 969 N N . GLU A 1 127 ? 31.560 2.315 -25.901 1.00 69.38 127 GLU A N 1
ATOM 970 C CA . GLU A 1 127 ? 31.278 1.110 -25.102 1.00 69.38 127 GLU A CA 1
ATOM 971 C C . GLU A 1 127 ? 31.744 1.271 -23.644 1.00 69.38 127 GLU A C 1
ATOM 973 O O . GLU A 1 127 ? 31.029 0.927 -22.704 1.00 69.38 127 GLU A O 1
ATOM 978 N N . GLU A 1 128 ? 32.926 1.855 -23.434 1.00 69.56 128 GLU A N 1
ATOM 979 C CA . GLU A 1 128 ? 33.476 2.078 -22.093 1.00 69.56 128 GLU A CA 1
ATOM 980 C C . GLU A 1 128 ? 32.687 3.154 -21.317 1.00 69.56 128 GLU A C 1
ATOM 982 O O . GLU A 1 128 ? 32.469 3.027 -20.108 1.00 69.56 128 GLU A O 1
ATOM 987 N N . ALA A 1 129 ? 32.179 4.179 -22.013 1.00 64.81 129 ALA A N 1
ATOM 988 C CA . ALA A 1 129 ? 31.284 5.179 -21.432 1.00 64.81 129 ALA A CA 1
ATOM 989 C C . ALA A 1 129 ? 29.902 4.594 -21.084 1.00 64.81 129 ALA A C 1
ATOM 991 O O . ALA A 1 129 ? 29.349 4.913 -20.027 1.00 64.81 129 ALA A O 1
ATOM 992 N N . GLU A 1 130 ? 29.364 3.712 -21.927 1.00 69.31 130 GLU A N 1
ATOM 993 C CA . GLU A 1 130 ? 28.090 3.029 -21.692 1.00 69.31 130 GLU A CA 1
ATOM 994 C C . GLU A 1 130 ? 28.195 2.040 -20.520 1.00 69.31 130 GLU A C 1
ATOM 996 O O . GLU A 1 130 ? 27.341 2.032 -19.631 1.00 69.31 130 GLU A O 1
ATOM 1001 N N . ALA A 1 131 ? 29.301 1.294 -20.427 1.00 69.19 131 ALA A N 1
ATOM 1002 C CA . ALA A 1 131 ? 29.588 0.417 -19.293 1.00 69.19 131 ALA A CA 1
ATOM 1003 C C . ALA A 1 131 ? 29.716 1.198 -17.971 1.00 69.19 131 ALA A C 1
ATOM 1005 O O . ALA A 1 131 ? 29.195 0.768 -16.936 1.00 69.19 131 ALA A O 1
ATOM 1006 N N . ALA A 1 132 ? 30.351 2.376 -17.990 1.00 70.75 132 ALA A N 1
ATOM 1007 C CA . ALA A 1 132 ? 30.452 3.243 -16.816 1.00 70.75 132 ALA A CA 1
ATOM 1008 C C . ALA A 1 132 ? 29.092 3.844 -16.402 1.00 70.75 132 ALA A C 1
ATOM 1010 O O . ALA A 1 132 ? 28.810 3.968 -15.205 1.00 70.75 132 ALA A O 1
ATOM 1011 N N . ALA A 1 133 ? 28.234 4.190 -17.367 1.00 70.94 133 ALA A N 1
ATOM 1012 C CA . ALA A 1 133 ? 26.877 4.671 -17.105 1.00 70.94 133 ALA A CA 1
ATOM 1013 C C . ALA A 1 133 ? 25.977 3.561 -16.534 1.00 70.94 133 ALA A C 1
ATOM 1015 O O . ALA A 1 133 ? 25.291 3.778 -15.532 1.00 70.94 133 ALA A O 1
ATOM 1016 N N . ALA A 1 134 ? 26.048 2.350 -17.095 1.00 74.44 134 ALA A N 1
ATOM 1017 C CA . ALA A 1 134 ? 25.320 1.183 -16.602 1.00 74.44 134 ALA A CA 1
ATOM 1018 C C . ALA A 1 134 ? 25.745 0.793 -15.175 1.00 74.44 134 ALA A C 1
ATOM 1020 O O . ALA A 1 134 ? 24.898 0.475 -14.338 1.00 74.44 134 ALA A O 1
ATOM 1021 N N . ALA A 1 135 ? 27.043 0.878 -14.857 1.00 78.81 135 ALA A N 1
ATOM 1022 C CA . ALA A 1 135 ? 27.549 0.619 -13.509 1.00 78.81 135 ALA A CA 1
ATOM 1023 C C . ALA A 1 135 ? 27.027 1.636 -12.479 1.00 78.81 135 ALA A C 1
ATOM 1025 O O . ALA A 1 135 ? 26.657 1.249 -11.369 1.00 78.81 135 ALA A O 1
ATOM 1026 N N . LYS A 1 136 ? 26.943 2.924 -12.845 1.00 80.94 136 LYS A N 1
ATOM 1027 C CA . LYS A 1 136 ? 26.368 3.961 -11.973 1.00 80.94 136 LYS A CA 1
ATOM 1028 C C . LYS A 1 136 ? 24.871 3.769 -11.747 1.00 80.94 136 LYS A C 1
ATOM 1030 O O . LYS A 1 136 ? 24.440 3.828 -10.602 1.00 80.94 136 LYS A O 1
ATOM 1035 N N . LEU A 1 137 ? 24.105 3.472 -12.799 1.00 78.19 137 LEU A N 1
ATOM 1036 C CA . LEU A 1 137 ? 22.668 3.200 -12.677 1.00 78.19 137 LEU A CA 1
ATOM 1037 C C . LEU A 1 137 ? 22.390 1.982 -11.793 1.00 78.19 137 LEU A C 1
ATOM 1039 O O . LEU A 1 137 ? 21.483 2.016 -10.967 1.00 78.19 137 LEU A O 1
ATOM 1043 N N . LYS A 1 138 ? 23.200 0.924 -11.915 1.00 84.12 138 LYS A N 1
ATOM 1044 C CA . LYS A 1 138 ? 23.064 -0.259 -11.059 1.00 84.12 138 LYS A CA 1
ATOM 1045 C C . LYS A 1 138 ? 23.378 0.055 -9.594 1.00 84.12 138 LYS A C 1
ATOM 1047 O O . LYS A 1 138 ? 22.622 -0.358 -8.723 1.00 84.12 138 LYS A O 1
ATOM 1052 N N . ALA A 1 139 ? 24.439 0.820 -9.325 1.00 80.75 139 ALA A N 1
ATOM 1053 C CA . ALA A 1 139 ? 24.792 1.234 -7.966 1.00 80.75 139 ALA A CA 1
ATOM 1054 C C . ALA A 1 139 ? 23.730 2.154 -7.334 1.00 80.75 139 ALA A C 1
ATOM 1056 O O . ALA A 1 139 ? 23.425 2.023 -6.149 1.00 80.75 139 ALA A O 1
ATOM 1057 N N . GLU A 1 140 ? 23.140 3.060 -8.116 1.00 82.19 140 GLU A N 1
ATOM 1058 C CA . GLU A 1 140 ? 22.070 3.945 -7.650 1.00 82.19 140 GLU A CA 1
ATOM 1059 C C . GLU A 1 140 ? 20.770 3.175 -7.379 1.00 82.19 140 GLU A C 1
ATOM 1061 O O . GLU A 1 140 ? 20.135 3.393 -6.348 1.00 82.19 140 GLU A O 1
ATOM 1066 N N . ALA A 1 141 ? 20.420 2.212 -8.237 1.00 79.31 141 ALA A N 1
ATOM 1067 C CA . ALA A 1 141 ? 19.269 1.338 -8.029 1.00 79.31 141 ALA A CA 1
ATOM 1068 C C . ALA A 1 141 ? 19.420 0.462 -6.773 1.00 79.31 141 ALA A C 1
ATOM 1070 O O . ALA A 1 141 ? 18.462 0.312 -6.017 1.00 79.31 141 ALA A O 1
ATOM 1071 N N . GLU A 1 142 ? 20.617 -0.076 -6.509 1.00 82.38 142 GLU A N 1
ATOM 1072 C CA . GLU A 1 142 ? 20.890 -0.853 -5.291 1.00 82.38 142 GLU A CA 1
ATOM 1073 C C . GLU A 1 142 ? 20.807 0.020 -4.029 1.00 82.38 142 GLU A C 1
ATOM 1075 O O . GLU A 1 142 ? 20.207 -0.382 -3.031 1.00 82.38 142 GLU A O 1
ATOM 1080 N N . ALA A 1 143 ? 21.329 1.250 -4.081 1.00 80.88 143 ALA A N 1
ATOM 1081 C CA . ALA A 1 143 ? 21.229 2.196 -2.971 1.00 80.88 143 ALA A CA 1
ATOM 1082 C C . ALA A 1 143 ? 19.780 2.655 -2.717 1.00 80.88 143 ALA A C 1
ATOM 1084 O O . ALA A 1 143 ? 19.375 2.809 -1.562 1.00 80.88 143 ALA A O 1
ATOM 1085 N N . ALA A 1 144 ? 18.987 2.856 -3.774 1.00 81.31 144 ALA A N 1
ATOM 1086 C CA . ALA A 1 144 ? 17.570 3.191 -3.663 1.00 81.31 144 ALA A CA 1
ATOM 1087 C C . ALA A 1 144 ? 16.753 2.022 -3.091 1.00 81.31 144 ALA A C 1
ATOM 1089 O O . ALA A 1 144 ? 15.910 2.238 -2.221 1.00 81.31 144 ALA A O 1
ATOM 1090 N N . ALA A 1 145 ? 17.041 0.787 -3.516 1.00 85.62 145 ALA A N 1
ATOM 1091 C CA . ALA A 1 145 ? 16.399 -0.411 -2.981 1.00 85.62 145 ALA A CA 1
ATOM 1092 C C . ALA A 1 145 ? 16.703 -0.605 -1.487 1.00 85.62 145 ALA A C 1
ATOM 1094 O O . ALA A 1 145 ? 15.779 -0.831 -0.708 1.00 85.62 145 ALA A O 1
ATOM 1095 N N . ALA A 1 146 ? 17.962 -0.428 -1.069 1.00 87.06 146 ALA A N 1
ATOM 1096 C CA . ALA A 1 146 ? 18.349 -0.528 0.339 1.00 87.06 146 ALA A CA 1
ATOM 1097 C C . ALA A 1 146 ? 17.645 0.523 1.219 1.00 87.06 146 ALA A C 1
ATOM 1099 O O . ALA A 1 146 ? 17.180 0.202 2.311 1.00 87.06 146 ALA A O 1
ATOM 1100 N N . ARG A 1 147 ? 17.505 1.767 0.732 1.00 87.31 147 ARG A N 1
ATOM 1101 C CA . ARG A 1 147 ? 16.763 2.822 1.449 1.00 87.31 147 ARG A CA 1
ATOM 1102 C C . ARG A 1 147 ? 15.269 2.525 1.541 1.00 87.31 147 ARG A C 1
ATOM 1104 O O . ARG A 1 147 ? 14.683 2.724 2.598 1.00 87.31 147 ARG A O 1
ATOM 1111 N N . ALA A 1 148 ? 14.664 2.029 0.462 1.00 85.00 148 ALA A N 1
ATOM 1112 C CA . ALA A 1 148 ? 13.251 1.661 0.460 1.00 85.00 148 ALA A CA 1
ATOM 1113 C C . ALA A 1 148 ? 12.960 0.498 1.424 1.00 85.00 148 ALA A C 1
ATOM 1115 O O . ALA A 1 148 ? 11.926 0.494 2.091 1.00 85.00 148 ALA A O 1
ATOM 1116 N N . GLU A 1 149 ? 13.874 -0.471 1.530 1.00 85.62 149 GLU A N 1
ATOM 1117 C CA . GLU A 1 149 ? 13.749 -1.580 2.480 1.00 85.62 149 GLU A CA 1
ATOM 1118 C C . GLU A 1 149 ? 13.886 -1.107 3.936 1.00 85.62 149 GLU A C 1
ATOM 1120 O O . GLU A 1 149 ? 13.084 -1.499 4.787 1.00 85.62 149 GLU A O 1
ATOM 1125 N N . GLU A 1 150 ? 14.841 -0.217 4.226 1.00 84.94 150 GLU A N 1
ATOM 1126 C CA . GLU A 1 150 ? 15.004 0.377 5.560 1.00 84.94 150 GLU A CA 1
ATOM 1127 C C . GLU A 1 150 ? 13.772 1.201 5.971 1.00 84.94 150 GLU A C 1
ATOM 1129 O O . GLU A 1 150 ? 13.265 1.049 7.086 1.00 84.94 150 GLU A O 1
ATOM 1134 N N . GLU A 1 151 ? 13.242 2.023 5.063 1.00 89.31 151 GLU A N 1
ATOM 1135 C CA . GLU A 1 151 ? 12.052 2.842 5.312 1.00 89.31 151 GLU A CA 1
ATOM 1136 C C . GLU A 1 151 ? 10.797 1.981 5.520 1.00 89.31 151 GLU A C 1
ATOM 1138 O O . GLU A 1 151 ? 10.021 2.217 6.450 1.00 89.31 151 GLU A O 1
ATOM 1143 N N . ALA A 1 152 ? 10.618 0.924 4.720 1.00 86.12 152 ALA A N 1
ATOM 1144 C CA . ALA A 1 152 ? 9.522 -0.024 4.902 1.00 86.12 152 ALA A CA 1
ATOM 1145 C C . ALA A 1 152 ? 9.618 -0.756 6.251 1.00 86.12 152 ALA A C 1
ATOM 1147 O O . ALA A 1 152 ? 8.606 -0.924 6.938 1.00 86.12 152 ALA A O 1
ATOM 1148 N N . ALA A 1 153 ? 10.826 -1.151 6.666 1.00 90.12 153 ALA A N 1
ATOM 1149 C CA . ALA A 1 153 ? 11.050 -1.780 7.963 1.00 90.12 153 ALA A CA 1
ATOM 1150 C C . ALA A 1 153 ? 10.791 -0.813 9.134 1.00 90.12 153 ALA A C 1
ATOM 1152 O O . ALA A 1 153 ? 10.230 -1.228 10.153 1.00 90.12 153 ALA A O 1
ATOM 1153 N N . ALA A 1 154 ? 11.158 0.464 8.998 1.00 90.94 154 ALA A N 1
ATOM 1154 C CA . ALA A 1 154 ? 10.885 1.493 10.000 1.00 90.94 154 ALA A CA 1
ATOM 1155 C C . ALA A 1 154 ? 9.379 1.765 10.143 1.00 90.94 154 ALA A C 1
ATOM 1157 O O . ALA A 1 154 ? 8.858 1.742 11.260 1.00 90.94 154 ALA A O 1
ATOM 1158 N N . ASN A 1 155 ? 8.663 1.922 9.024 1.00 90.06 155 ASN A N 1
ATOM 1159 C CA . ASN A 1 155 ? 7.213 2.130 9.024 1.00 90.06 155 ASN A CA 1
ATOM 1160 C C . ASN A 1 155 ? 6.461 0.925 9.609 1.00 90.06 155 ASN A C 1
ATOM 1162 O O . ASN A 1 155 ? 5.574 1.106 10.441 1.00 90.06 155 ASN A O 1
ATOM 1166 N N . ALA A 1 156 ? 6.859 -0.305 9.264 1.00 91.06 156 ALA A N 1
ATOM 1167 C CA . ALA A 1 156 ? 6.249 -1.513 9.823 1.00 91.06 156 ALA A CA 1
ATOM 1168 C C . ALA A 1 156 ? 6.453 -1.632 11.344 1.00 91.06 156 ALA A C 1
ATOM 1170 O O . ALA A 1 156 ? 5.554 -2.078 12.058 1.00 91.06 156 ALA A O 1
ATOM 1171 N N . ARG A 1 157 ? 7.622 -1.221 11.858 1.00 91.38 157 ARG A N 1
ATOM 1172 C CA . ARG A 1 157 ? 7.884 -1.188 13.306 1.00 91.38 157 ARG A CA 1
ATOM 1173 C C . ARG A 1 157 ? 7.046 -0.124 14.009 1.00 91.38 157 ARG A C 1
ATOM 1175 O O . ARG A 1 157 ? 6.439 -0.439 15.026 1.00 91.38 157 ARG A O 1
ATOM 1182 N N . ALA A 1 158 ? 6.971 1.084 13.450 1.00 91.62 158 ALA A N 1
ATOM 1183 C CA . ALA A 1 158 ? 6.168 2.167 14.012 1.00 91.62 158 ALA A CA 1
ATOM 1184 C C . ALA A 1 158 ? 4.670 1.815 14.046 1.00 91.62 158 ALA A C 1
ATOM 1186 O O . ALA A 1 158 ? 4.000 2.054 15.048 1.00 91.62 158 ALA A O 1
ATOM 1187 N N . GLU A 1 159 ? 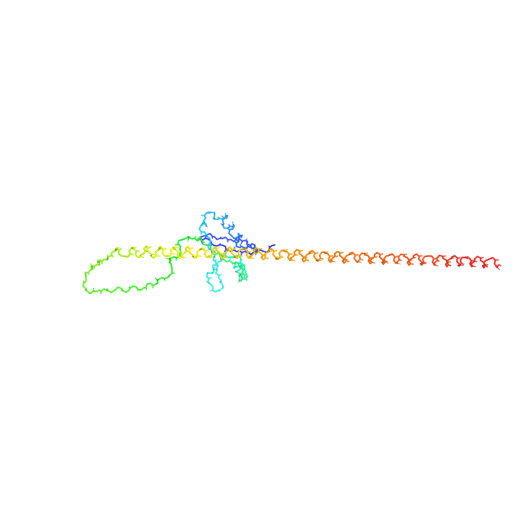4.146 1.186 12.988 1.00 90.25 159 GLU A N 1
ATOM 1188 C CA . GLU A 1 159 ? 2.748 0.742 12.944 1.00 90.25 159 GLU A CA 1
ATOM 1189 C C . GLU A 1 159 ? 2.470 -0.379 13.960 1.00 90.25 159 GLU A C 1
ATOM 1191 O O . GLU A 1 159 ? 1.445 -0.360 14.647 1.00 90.25 159 GLU A O 1
ATOM 1196 N N . ALA A 1 160 ? 3.392 -1.338 14.104 1.00 91.19 160 ALA A N 1
ATOM 1197 C CA . ALA A 1 160 ? 3.266 -2.406 15.093 1.00 91.19 160 ALA A CA 1
ATOM 1198 C C . ALA A 1 160 ? 3.293 -1.869 16.534 1.00 91.19 160 ALA A C 1
ATOM 1200 O O . ALA A 1 160 ? 2.501 -2.316 17.365 1.00 91.19 160 ALA A O 1
ATOM 1201 N N . GLU A 1 161 ? 4.166 -0.900 16.821 1.00 93.62 161 GLU A N 1
ATOM 1202 C CA . GLU A 1 161 ? 4.263 -0.255 18.132 1.00 93.62 161 GLU A CA 1
ATOM 1203 C C . GLU A 1 161 ? 3.001 0.555 18.455 1.00 93.62 161 GLU A C 1
ATOM 1205 O O . GLU A 1 161 ? 2.392 0.340 19.503 1.00 93.62 161 GLU A O 1
ATOM 1210 N N . ALA A 1 162 ? 2.522 1.380 17.518 1.00 92.94 162 ALA A N 1
ATOM 1211 C CA . ALA A 1 162 ? 1.291 2.153 17.693 1.00 92.94 162 ALA A CA 1
ATOM 1212 C C . ALA A 1 162 ? 0.064 1.253 17.917 1.00 92.94 162 ALA A C 1
ATOM 1214 O O . ALA A 1 162 ? -0.800 1.551 18.745 1.00 92.94 162 ALA A O 1
ATOM 1215 N N . ARG A 1 163 ? -0.014 0.117 17.210 1.00 92.62 163 ARG A N 1
ATOM 1216 C CA . ARG A 1 163 ? -1.095 -0.855 17.402 1.00 92.62 163 ARG A CA 1
ATOM 1217 C C . ARG A 1 163 ? -1.012 -1.545 18.764 1.00 92.62 163 ARG A C 1
ATOM 1219 O O . ARG A 1 163 ? -2.050 -1.731 19.398 1.00 92.62 163 ARG A O 1
ATOM 1226 N N . ALA A 1 164 ? 0.187 -1.912 19.213 1.00 93.31 164 ALA A N 1
ATOM 1227 C CA . ALA A 1 164 ? 0.386 -2.522 20.526 1.00 93.31 164 ALA A CA 1
ATOM 1228 C C . ALA A 1 164 ? 0.024 -1.553 21.664 1.00 93.31 164 ALA A C 1
ATOM 1230 O O . ALA A 1 164 ? -0.630 -1.957 22.626 1.00 93.31 164 ALA A O 1
ATOM 1231 N N . GLU A 1 165 ? 0.389 -0.275 21.537 1.00 93.06 165 GLU A N 1
ATOM 1232 C CA . GLU A 1 165 ? 0.038 0.758 22.515 1.00 93.06 165 GLU A CA 1
ATOM 1233 C C . GLU A 1 165 ? -1.478 1.009 22.554 1.00 93.06 165 GLU A C 1
ATOM 1235 O O . GLU A 1 165 ? -2.074 1.033 23.633 1.00 93.06 165 GLU A O 1
ATOM 1240 N N . ALA A 1 166 ? -2.131 1.098 21.391 1.00 92.62 166 ALA A N 1
ATOM 1241 C CA . ALA A 1 166 ? -3.583 1.251 21.308 1.00 92.62 166 ALA A CA 1
ATOM 1242 C C . ALA A 1 166 ? -4.335 0.054 21.920 1.00 92.62 166 ALA A C 1
ATOM 1244 O O . ALA A 1 166 ? -5.330 0.239 22.625 1.00 92.62 166 ALA A O 1
ATOM 1245 N N . GLU A 1 167 ? -3.858 -1.174 21.695 1.00 94.31 167 GLU A N 1
ATOM 1246 C CA . GLU A 1 167 ? -4.453 -2.379 22.282 1.00 94.31 167 GLU A CA 1
ATOM 1247 C C . GLU A 1 167 ? -4.257 -2.431 23.806 1.00 94.31 167 GLU A C 1
ATOM 1249 O O . GLU A 1 167 ? -5.192 -2.762 24.542 1.00 94.31 167 GLU A O 1
ATOM 1254 N N . ALA A 1 168 ? -3.076 -2.047 24.298 1.00 93.62 168 ALA A N 1
ATOM 1255 C CA . ALA A 1 168 ? -2.805 -1.961 25.730 1.00 93.62 168 ALA A CA 1
ATOM 1256 C C . ALA A 1 168 ? -3.692 -0.909 26.418 1.00 93.62 168 ALA A C 1
ATOM 1258 O O . ALA A 1 168 ? -4.270 -1.191 27.472 1.00 93.62 168 ALA A O 1
ATOM 1259 N N . ALA A 1 169 ? -3.859 0.267 25.804 1.00 93.38 169 ALA A N 1
ATOM 1260 C CA . ALA A 1 169 ? -4.734 1.323 26.308 1.00 93.38 169 ALA A CA 1
ATOM 1261 C C . ALA A 1 169 ? -6.207 0.880 26.340 1.00 93.38 169 ALA A C 1
ATOM 1263 O O . ALA A 1 169 ? -6.868 1.023 27.370 1.00 93.38 169 ALA A O 1
ATOM 1264 N N . ALA A 1 170 ? -6.700 0.257 25.264 1.00 94.31 170 ALA A N 1
ATOM 1265 C CA . ALA A 1 170 ? -8.070 -0.254 25.199 1.00 94.31 170 ALA A CA 1
ATOM 1266 C C . ALA A 1 170 ? -8.338 -1.332 26.261 1.00 94.31 170 ALA A C 1
ATOM 1268 O O . ALA A 1 170 ? -9.406 -1.359 26.878 1.00 94.31 170 ALA A O 1
ATOM 1269 N N . ARG A 1 171 ? -7.360 -2.211 26.518 1.00 94.06 171 ARG A N 1
ATOM 1270 C CA . ARG A 1 171 ? -7.476 -3.234 27.562 1.00 94.06 171 ARG A CA 1
ATOM 1271 C C . ARG A 1 171 ? -7.493 -2.625 28.965 1.00 94.06 171 ARG A C 1
ATOM 1273 O O . ARG A 1 171 ? -8.305 -3.050 29.783 1.00 94.06 171 ARG A O 1
ATOM 1280 N N . ALA A 1 172 ? -6.645 -1.633 29.231 1.00 94.38 172 ALA A N 1
ATOM 1281 C CA . ALA A 1 172 ? -6.623 -0.932 30.514 1.00 94.38 172 ALA A CA 1
ATOM 1282 C C . ALA A 1 172 ? -7.940 -0.181 30.777 1.00 94.38 172 ALA A C 1
ATOM 1284 O O . ALA A 1 172 ? -8.471 -0.236 31.887 1.00 94.38 172 ALA A O 1
ATOM 1285 N N . GLU A 1 173 ? -8.506 0.465 29.754 1.00 93.69 173 GLU A N 1
ATOM 1286 C CA . GLU A 1 173 ? -9.799 1.147 29.863 1.00 93.69 173 GLU A CA 1
ATOM 1287 C C . GLU A 1 173 ? -10.945 0.154 30.109 1.00 93.69 173 GLU A C 1
ATOM 1289 O O . GLU A 1 173 ? -11.771 0.368 30.999 1.00 93.69 173 GLU A O 1
ATOM 1294 N N . ALA A 1 174 ? -10.962 -0.973 29.390 1.00 94.00 174 ALA A N 1
ATOM 1295 C CA . ALA A 1 174 ? -11.954 -2.026 29.594 1.00 94.00 174 ALA A CA 1
ATOM 1296 C C . ALA A 1 174 ? -11.878 -2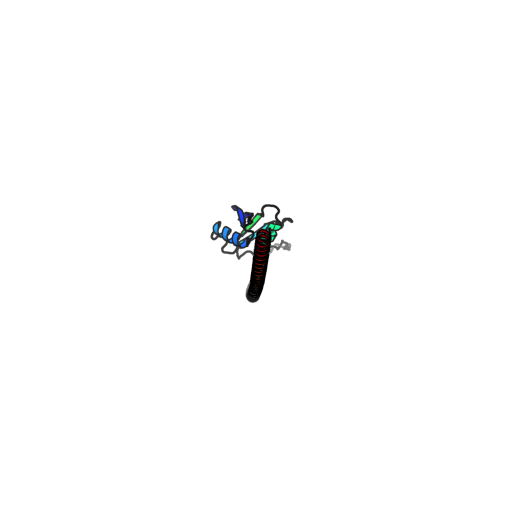.632 31.007 1.00 94.00 174 ALA A C 1
ATOM 1298 O O . ALA A 1 174 ? -12.911 -2.876 31.635 1.00 94.00 174 ALA A O 1
ATOM 1299 N N . GLU A 1 175 ? -10.669 -2.844 31.534 1.00 95.75 175 GLU A N 1
ATOM 1300 C CA . GLU A 1 175 ? -10.467 -3.366 32.888 1.00 95.75 175 GLU A CA 1
ATOM 1301 C C . GLU A 1 175 ? -10.903 -2.354 33.960 1.00 95.75 175 GLU A C 1
ATOM 1303 O O . GLU A 1 175 ? -11.604 -2.720 34.907 1.00 95.75 175 GLU A O 1
ATOM 1308 N N . ALA A 1 176 ? -10.587 -1.068 33.777 1.00 94.12 176 ALA A N 1
ATOM 1309 C CA . ALA A 1 176 ? -11.040 -0.003 34.670 1.00 94.12 176 ALA A CA 1
ATOM 1310 C C . ALA A 1 176 ? -12.574 0.139 34.668 1.00 94.12 176 ALA A C 1
ATOM 1312 O O . ALA A 1 176 ? -13.190 0.274 35.731 1.00 94.12 176 ALA A O 1
ATOM 1313 N N . ALA A 1 177 ? -13.206 0.057 33.494 1.00 94.88 177 ALA A N 1
ATOM 1314 C CA . ALA A 1 177 ? -14.660 0.086 33.364 1.00 94.88 177 ALA A CA 1
ATOM 1315 C C . ALA A 1 177 ? -15.316 -1.125 34.048 1.00 94.88 177 ALA A C 1
ATOM 1317 O O . ALA A 1 177 ? -16.296 -0.964 34.780 1.00 94.88 177 ALA A O 1
ATOM 1318 N N . ALA A 1 178 ? -14.749 -2.324 33.879 1.00 94.69 178 ALA A N 1
ATOM 1319 C CA . ALA A 1 178 ? -15.233 -3.536 34.535 1.00 94.69 178 ALA A CA 1
ATOM 1320 C C . ALA A 1 178 ? -15.098 -3.462 36.067 1.00 94.69 178 ALA A C 1
ATOM 1322 O O . ALA A 1 178 ? -16.030 -3.826 36.788 1.00 94.69 178 ALA A O 1
ATOM 1323 N N . ALA A 1 179 ? -13.974 -2.945 36.576 1.00 95.62 179 ALA A N 1
ATOM 1324 C CA . ALA A 1 179 ? -13.762 -2.752 38.009 1.00 95.62 179 ALA A CA 1
ATOM 1325 C C . ALA A 1 179 ? -14.767 -1.754 38.604 1.00 95.62 179 ALA A C 1
ATOM 1327 O O . ALA A 1 179 ? -15.365 -2.027 39.648 1.00 95.62 179 ALA A O 1
ATOM 1328 N N . LYS A 1 180 ? -15.014 -0.633 37.912 1.00 95.62 180 LYS A N 1
ATOM 1329 C CA . LYS A 1 180 ? -16.014 0.357 38.329 1.00 95.62 180 LYS A CA 1
ATOM 1330 C C . LYS A 1 180 ? -17.424 -0.236 38.344 1.00 95.62 180 LYS A C 1
ATOM 1332 O O . LYS A 1 180 ? -18.122 -0.085 39.340 1.00 95.62 180 LYS A O 1
ATOM 1337 N N . ALA A 1 181 ? -17.816 -0.958 37.293 1.00 95.31 181 ALA A N 1
ATOM 1338 C CA . ALA A 1 181 ? -19.129 -1.597 37.215 1.00 95.31 181 ALA A CA 1
ATOM 1339 C C . ALA A 1 181 ? -19.346 -2.615 38.347 1.00 95.31 181 ALA A C 1
ATOM 1341 O O . ALA A 1 181 ? -20.423 -2.666 38.940 1.00 95.31 181 ALA A O 1
ATOM 1342 N N . LYS A 1 182 ? -18.311 -3.392 38.693 1.00 95.50 182 LYS A N 1
ATOM 1343 C CA . LYS A 1 182 ? -18.374 -4.336 39.815 1.00 95.50 182 LYS A CA 1
ATOM 1344 C C . LYS A 1 182 ? -18.531 -3.620 41.160 1.00 95.50 182 LYS A C 1
ATOM 1346 O O . LYS A 1 182 ? -19.379 -4.022 41.953 1.00 95.50 182 LYS A O 1
ATOM 1351 N N . ALA A 1 183 ? -17.769 -2.551 41.395 1.00 95.44 183 ALA A N 1
ATOM 1352 C CA . ALA A 1 183 ? -17.876 -1.760 42.621 1.00 95.44 183 ALA A CA 1
ATOM 1353 C C . ALA A 1 183 ? -19.261 -1.104 42.766 1.00 95.44 183 ALA A C 1
ATOM 1355 O O . ALA A 1 183 ? -19.837 -1.094 43.853 1.00 95.44 183 ALA A O 1
ATOM 1356 N N . GLU A 1 184 ? -19.824 -0.599 41.666 1.00 95.56 184 GLU A N 1
ATOM 1357 C CA . GLU A 1 184 ? -21.157 0.009 41.651 1.00 95.56 184 GLU A CA 1
ATOM 1358 C C . GLU A 1 184 ? -22.259 -1.033 41.916 1.00 95.56 184 GLU A C 1
ATOM 1360 O O . GLU A 1 184 ? -23.183 -0.779 42.691 1.00 95.56 184 GLU A O 1
ATOM 1365 N N . ALA A 1 185 ? -22.119 -2.242 41.360 1.00 94.12 185 ALA A N 1
ATOM 1366 C CA . ALA A 1 185 ? -23.025 -3.358 41.626 1.00 94.12 185 ALA A CA 1
ATOM 1367 C C . ALA A 1 185 ? -22.967 -3.833 43.090 1.00 94.12 185 ALA A C 1
ATOM 1369 O O . ALA A 1 185 ? -24.013 -4.069 43.696 1.00 94.12 185 ALA A O 1
ATOM 1370 N N . GLU A 1 186 ? -21.772 -3.938 43.684 1.00 95.56 186 GLU A N 1
ATOM 1371 C CA . GLU A 1 186 ? -21.627 -4.279 45.107 1.00 95.56 186 GLU A CA 1
ATOM 1372 C C . GLU A 1 186 ? -22.223 -3.198 46.018 1.00 95.56 186 GLU A C 1
ATOM 1374 O O . GLU A 1 186 ? -22.928 -3.527 46.975 1.00 95.56 186 GLU A O 1
ATOM 1379 N N . ALA A 1 187 ? -22.022 -1.914 45.701 1.00 94.56 187 ALA A N 1
ATOM 1380 C CA . ALA A 1 187 ? -22.613 -0.812 46.458 1.00 94.56 187 ALA A CA 1
ATOM 1381 C C . ALA A 1 187 ? -24.152 -0.815 46.385 1.00 94.56 187 ALA A C 1
ATOM 1383 O O . ALA A 1 187 ? -24.824 -0.642 47.406 1.00 94.56 187 ALA A O 1
ATOM 1384 N N . ALA A 1 188 ? -24.723 -1.062 45.201 1.00 95.12 188 ALA A N 1
ATOM 1385 C CA . ALA A 1 188 ? -26.169 -1.175 45.022 1.00 95.12 188 ALA A CA 1
ATOM 1386 C C . ALA A 1 188 ? -26.750 -2.374 45.792 1.00 95.12 188 ALA A C 1
ATOM 1388 O O . ALA A 1 188 ? -27.774 -2.238 46.464 1.00 95.12 188 ALA A O 1
ATOM 1389 N N . ALA A 1 189 ? -26.073 -3.527 45.759 1.00 94.56 189 ALA A N 1
ATOM 1390 C CA . ALA A 1 189 ? -26.489 -4.716 46.500 1.00 94.56 189 ALA A CA 1
ATOM 1391 C C . ALA A 1 189 ? -26.431 -4.507 48.023 1.00 94.56 189 ALA A C 1
ATOM 1393 O O . ALA A 1 189 ? -27.332 -4.948 48.738 1.00 94.56 189 ALA A O 1
ATOM 1394 N N . ALA A 1 190 ? -25.405 -3.814 48.529 1.00 95.00 190 ALA A N 1
ATOM 1395 C CA . ALA A 1 190 ? -25.305 -3.470 49.947 1.00 95.00 190 ALA A CA 1
ATOM 1396 C C . ALA A 1 190 ? -26.441 -2.534 50.387 1.00 95.00 190 ALA A C 1
ATOM 1398 O O . ALA A 1 190 ? -27.058 -2.763 51.427 1.00 95.00 190 ALA A O 1
ATOM 1399 N N . LYS A 1 191 ? -26.767 -1.522 49.570 1.00 95.06 191 LYS A N 1
ATOM 1400 C CA . LYS A 1 191 ? -27.879 -0.606 49.851 1.00 95.06 191 LYS A CA 1
ATOM 1401 C C . LYS A 1 191 ? -29.231 -1.326 49.857 1.00 95.06 191 LYS A C 1
ATOM 1403 O O . LYS A 1 191 ? -30.018 -1.102 50.770 1.00 95.06 191 LYS A O 1
ATOM 1408 N N . ALA A 1 192 ? -29.470 -2.219 48.897 1.00 95.00 192 ALA A N 1
ATOM 1409 C CA . ALA A 1 192 ? -30.707 -2.997 48.831 1.00 95.00 192 ALA A CA 1
ATOM 1410 C C . ALA A 1 192 ? -30.897 -3.886 50.072 1.00 95.00 192 ALA A C 1
ATOM 1412 O O . ALA A 1 192 ? -31.983 -3.916 50.642 1.00 95.00 192 ALA A O 1
ATOM 1413 N N . LYS A 1 193 ? -29.829 -4.550 50.540 1.00 94.44 193 LYS A N 1
ATOM 1414 C CA . LYS A 1 193 ? -29.876 -5.348 51.777 1.00 94.44 193 LYS A CA 1
ATOM 1415 C C . LYS A 1 193 ? -30.164 -4.496 53.015 1.00 94.44 193 LYS A C 1
ATOM 1417 O O . LYS A 1 193 ? -30.932 -4.921 53.870 1.00 94.44 193 LYS A O 1
ATOM 1422 N N . ALA A 1 194 ? -29.580 -3.300 53.101 1.00 93.56 194 ALA A N 1
ATOM 1423 C CA . ALA A 1 194 ? -29.836 -2.385 54.212 1.00 93.56 194 ALA A CA 1
ATOM 1424 C C . ALA A 1 194 ? -31.286 -1.864 54.218 1.00 93.56 194 ALA A C 1
ATOM 1426 O O . ALA A 1 194 ? -31.894 -1.759 55.281 1.00 93.56 194 ALA A O 1
ATOM 1427 N N . GLU A 1 195 ? -31.862 -1.566 53.047 1.00 94.00 195 GLU A N 1
ATOM 1428 C CA . GLU A 1 195 ? -33.282 -1.197 52.940 1.00 94.00 195 GLU A CA 1
ATOM 1429 C C . GLU A 1 195 ? -34.214 -2.364 53.298 1.00 94.00 195 GLU A C 1
ATOM 1431 O O . GLU A 1 195 ? -35.229 -2.141 53.958 1.00 94.00 195 GLU A O 1
ATOM 1436 N N . GLU A 1 196 ? -33.869 -3.597 52.916 1.00 93.88 196 GLU A N 1
ATOM 1437 C CA . GLU A 1 196 ? -34.641 -4.794 53.269 1.00 93.88 196 GLU A CA 1
ATOM 1438 C C . GLU A 1 196 ? -34.645 -5.051 54.785 1.00 93.88 196 GLU A C 1
ATOM 1440 O O . GLU A 1 196 ? -35.715 -5.263 55.363 1.00 93.88 196 GLU A O 1
ATOM 1445 N N . GLU A 1 197 ? -33.486 -4.977 55.452 1.00 94.06 197 GLU A N 1
ATOM 1446 C CA . GLU A 1 197 ? -33.419 -5.110 56.916 1.00 94.06 197 GLU A CA 1
ATOM 1447 C C . GLU A 1 197 ? -34.206 -4.005 57.626 1.00 94.06 197 GLU A C 1
ATOM 1449 O O . GLU A 1 197 ? -35.010 -4.305 58.508 1.00 94.06 197 GLU A O 1
ATOM 1454 N N . ALA A 1 198 ? -34.058 -2.746 57.200 1.00 92.50 198 ALA A N 1
ATOM 1455 C CA . ALA A 1 198 ? -34.788 -1.630 57.800 1.00 92.50 198 ALA A CA 1
ATOM 1456 C C . ALA A 1 198 ? -36.313 -1.750 57.613 1.00 92.50 198 ALA A C 1
ATOM 1458 O O . ALA A 1 198 ? -37.085 -1.361 58.492 1.00 92.50 198 ALA A O 1
ATOM 1459 N N . ALA A 1 199 ? -36.772 -2.283 56.475 1.00 93.75 199 ALA A N 1
ATOM 1460 C CA . ALA A 1 199 ? -38.191 -2.548 56.245 1.00 93.75 199 ALA A CA 1
ATOM 1461 C C . ALA A 1 199 ? -38.712 -3.677 57.147 1.00 93.75 199 ALA A C 1
ATOM 1463 O O . ALA A 1 199 ? -39.824 -3.580 57.672 1.00 93.75 199 ALA A O 1
ATOM 1464 N N . LYS A 1 200 ? -37.908 -4.725 57.357 1.00 93.44 200 LYS A N 1
ATOM 1465 C CA . LYS A 1 200 ? -38.264 -5.853 58.222 1.00 93.44 200 LYS A CA 1
ATOM 1466 C C . LYS A 1 200 ? -38.346 -5.445 59.693 1.00 93.44 200 LYS A C 1
ATOM 1468 O O . LYS A 1 200 ? -39.310 -5.813 60.354 1.00 93.44 200 LYS A O 1
ATOM 1473 N N . GLU A 1 201 ? -37.400 -4.638 60.170 1.00 92.94 201 GLU A N 1
ATOM 1474 C CA . GLU A 1 201 ? -37.397 -4.118 61.544 1.00 92.94 201 GLU A CA 1
ATOM 1475 C C . GLU A 1 201 ? -38.631 -3.242 61.815 1.00 92.94 201 GLU A C 1
ATOM 1477 O O . GLU A 1 201 ? -39.325 -3.443 62.810 1.00 92.94 201 GLU A O 1
ATOM 1482 N N . LYS A 1 202 ? -38.994 -2.350 60.880 1.00 92.44 202 LYS A N 1
ATOM 1483 C CA . LYS A 1 202 ? -40.226 -1.544 60.989 1.00 92.44 202 LYS A CA 1
ATOM 1484 C C . LYS A 1 202 ? -41.497 -2.391 61.002 1.00 92.44 202 LYS A C 1
ATOM 1486 O O . LYS A 1 202 ? -42.414 -2.099 61.765 1.00 92.44 202 LYS A O 1
ATOM 1491 N N . ALA A 1 203 ? -41.567 -3.423 60.161 1.00 91.19 203 ALA A N 1
ATOM 1492 C CA . ALA A 1 203 ? -42.717 -4.322 60.131 1.00 91.19 203 ALA A CA 1
ATOM 1493 C C . ALA A 1 203 ? -42.852 -5.120 61.440 1.00 91.19 203 ALA A C 1
ATOM 1495 O O . ALA A 1 203 ? -43.965 -5.350 61.914 1.00 91.19 203 ALA A O 1
ATOM 1496 N N . GLU A 1 204 ? -41.730 -5.525 62.039 1.00 90.12 204 GLU A N 1
ATOM 1497 C CA . GLU A 1 204 ? -41.710 -6.221 63.327 1.00 90.12 204 GLU A CA 1
ATOM 1498 C C . GLU A 1 204 ? -42.109 -5.289 64.484 1.00 90.12 204 GLU A C 1
ATOM 1500 O O . GLU A 1 204 ? -42.901 -5.688 65.341 1.00 90.12 204 GLU A O 1
ATOM 1505 N N . GLU A 1 205 ? -41.659 -4.029 64.466 1.00 89.81 205 GLU A N 1
ATOM 1506 C CA . GLU A 1 205 ? -42.067 -3.001 65.433 1.00 89.81 205 GLU A CA 1
ATOM 1507 C C . GLU A 1 205 ? -43.577 -2.713 65.364 1.00 89.81 205 GLU A C 1
ATOM 1509 O O . GLU A 1 205 ? -44.252 -2.722 66.397 1.00 89.81 205 GLU A O 1
ATOM 1514 N N . GLU A 1 206 ? -44.141 -2.515 64.165 1.00 90.62 206 GLU A N 1
ATOM 1515 C CA . GLU A 1 206 ? -45.589 -2.303 64.010 1.00 90.62 206 GLU A CA 1
ATOM 1516 C C . GLU A 1 206 ? -46.403 -3.521 64.462 1.00 90.62 206 GLU A C 1
ATOM 1518 O O . GLU A 1 206 ? -47.414 -3.364 65.153 1.00 90.62 206 GLU A O 1
ATOM 1523 N N . ALA A 1 207 ? -45.955 -4.740 64.144 1.00 87.69 207 ALA A N 1
ATOM 1524 C CA . ALA A 1 207 ? -46.629 -5.961 64.580 1.00 87.69 207 ALA A CA 1
ATOM 1525 C C . ALA A 1 207 ? -46.595 -6.138 66.109 1.00 87.69 207 ALA A C 1
ATOM 1527 O O . ALA A 1 207 ? -47.584 -6.578 66.703 1.00 87.69 207 ALA A O 1
ATOM 1528 N N . ALA A 1 208 ? -45.480 -5.789 66.760 1.00 87.94 208 ALA A N 1
ATOM 1529 C CA . ALA A 1 208 ? -45.370 -5.812 68.217 1.00 87.94 208 ALA A CA 1
ATOM 1530 C C . ALA A 1 208 ? -46.303 -4.781 68.868 1.00 87.94 208 ALA A C 1
ATOM 1532 O O . ALA A 1 208 ? -46.971 -5.087 69.859 1.00 87.94 208 ALA A O 1
ATOM 1533 N N . LYS A 1 209 ? -46.398 -3.582 68.284 1.00 87.50 209 LYS A N 1
ATOM 1534 C CA . LYS A 1 209 ? -47.266 -2.510 68.780 1.00 87.50 209 LYS A CA 1
ATOM 1535 C C . LYS A 1 209 ? -48.749 -2.864 68.651 1.00 87.50 209 LYS A C 1
ATOM 1537 O O . LYS A 1 209 ? -49.487 -2.683 69.614 1.00 87.50 209 LYS A O 1
ATOM 1542 N N . ALA A 1 210 ? -49.157 -3.449 67.523 1.00 87.69 210 ALA A N 1
ATOM 1543 C CA . ALA A 1 210 ? -50.529 -3.913 67.308 1.00 87.69 210 ALA A CA 1
ATOM 1544 C C . ALA A 1 210 ? -50.951 -4.985 68.329 1.00 87.69 210 ALA A C 1
ATOM 1546 O O . ALA A 1 210 ? -52.048 -4.912 68.877 1.00 87.69 210 ALA A O 1
ATOM 1547 N N . LYS A 1 211 ? -50.066 -5.942 68.645 1.00 85.25 211 LYS A N 1
ATOM 1548 C CA . LYS A 1 211 ? -50.335 -6.958 69.679 1.00 85.25 211 LYS A CA 1
ATOM 1549 C C . LYS A 1 211 ? -50.466 -6.362 71.080 1.00 85.25 211 LYS A C 1
ATOM 1551 O O . LYS A 1 211 ? -51.342 -6.773 71.828 1.00 85.25 211 LYS A O 1
ATOM 1556 N N . ALA A 1 212 ? -49.616 -5.396 71.432 1.00 80.19 212 ALA A N 1
ATOM 1557 C CA . ALA A 1 212 ? -49.688 -4.731 72.733 1.00 80.19 212 ALA A CA 1
ATOM 1558 C C . ALA A 1 212 ? -50.975 -3.900 72.898 1.00 80.19 212 ALA A C 1
ATOM 1560 O O . ALA A 1 212 ? -51.488 -3.778 74.007 1.00 80.19 212 ALA A O 1
ATOM 1561 N N . GLU A 1 213 ? -51.496 -3.336 71.806 1.00 78.38 213 GLU A N 1
ATOM 1562 C CA . GLU A 1 213 ? -52.755 -2.585 71.808 1.00 78.38 213 GLU A CA 1
ATOM 1563 C C . GLU A 1 213 ? -53.980 -3.514 71.900 1.00 78.38 213 GLU A C 1
ATOM 1565 O O . GLU A 1 213 ? -54.935 -3.188 72.601 1.00 78.38 213 GLU A O 1
ATOM 1570 N N . GLU A 1 214 ? -53.930 -4.700 71.278 1.00 76.00 214 GLU A N 1
ATOM 1571 C CA . GLU A 1 214 ? -54.973 -5.736 71.385 1.00 76.00 214 GLU A CA 1
ATOM 1572 C C . GLU A 1 214 ? -55.077 -6.329 72.802 1.00 76.00 214 GLU A C 1
ATOM 1574 O O . GLU A 1 214 ? -56.175 -6.614 73.267 1.00 76.00 214 GLU A O 1
ATOM 1579 N N . GLU A 1 215 ? -53.959 -6.478 73.520 1.00 72.88 215 GLU A N 1
ATOM 1580 C CA . GLU A 1 215 ? -53.941 -7.024 74.890 1.00 72.88 215 GLU A CA 1
ATOM 1581 C C . GLU A 1 215 ? -54.379 -6.005 75.966 1.00 72.88 215 GLU A C 1
ATOM 1583 O O . GLU A 1 215 ? -54.644 -6.379 77.110 1.00 72.88 215 GLU A O 1
ATOM 1588 N N . ALA A 1 216 ? -54.447 -4.716 75.617 1.00 67.94 216 ALA A N 1
ATOM 1589 C CA . ALA A 1 216 ? -54.836 -3.626 76.516 1.00 67.94 216 ALA A CA 1
ATOM 1590 C C . ALA A 1 216 ? -56.316 -3.199 76.389 1.00 67.94 216 ALA A C 1
ATOM 1592 O O . ALA A 1 216 ? -56.761 -2.352 77.172 1.00 67.94 216 ALA A O 1
ATOM 1593 N N . ALA A 1 217 ? -57.054 -3.755 75.421 1.00 59.81 217 ALA A N 1
ATOM 1594 C CA . ALA A 1 217 ? -58.471 -3.486 75.145 1.00 59.81 217 ALA A CA 1
ATOM 1595 C C . ALA A 1 217 ? -59.393 -4.577 75.715 1.00 59.81 217 ALA A C 1
ATOM 1597 O O . ALA A 1 217 ? -60.504 -4.213 76.170 1.00 59.81 217 ALA A O 1
#

Organism: NCBI:txid91324

InterPro domains:
  IPR000270 PB1 domain [PF00564] (6-80)
  IPR000270 PB1 domain [SM00666] (3-82)
  IPR053793 PB1-like domain [PS51745] (3-82)

Secondary structure (DSSP, 8-state):
--EEEEEEEETTEEEEEEEESSSHHHHHHHHHHHHSTTS-TT-EEEEEE-SS--EEEE-SHHHHHHHHHH-SS--EEEEEE--TT-SS-S-----------SS--------TTHHHHHHHHHHHHHHHHHHHHHHHHHHHHHHHHHHHHHHHHHHHHHHHHHHHHHHHHHHHHHHHHHHHHHHHHHHHHHHHHHHHHHHHHHHHHHHHHHHHHHTT-

pLDDT: mean 81.02, std 15.9, range [40.34, 95.75]

Foldseek 3Di:
DDWAWAWEDEPPDIDIDTADLPQRVVVVVVVCCVVDPPQAPQHKWKWWQAPVGDTHTDDGSVVVNVQRVRDPHYTYIYMDHDDPPPPPDDDDDDDDDDDDDPDDDDDDPDPPDPVVVVVVVVVVVVVVVVVVVVVVVVVVVVVVVVVVVVVVVVVVVVVVVVVVVVVVVVVVVVVVVVVVVVVVVVVVVVVVVVVVVVVVVVVVVVVVVVVVVVVVD

Radius of gyration: 43.09 Å; chains: 1; bounding box: 101×38×143 Å

Sequence (217 aa):
MSSTICKIVFGNDIRRMPLPKDKPFNHLLLKLEAIHPGKFDGGIAVRYKDDEGDLVTVTSNLELMEAFEMSDSTLRLLISAKDISDDTKSTASDSEFVKVSKDGQRTATVSKKDDIETLLAQAKAAEEAEAAAAAKLKAEAEAAAARAEEEAAANARAEAEARAEAEAAARAEAEAAAAKAKAEAEAAAAKAKAEEEAAKEKAEEEAAKAKAEEEAA